Protein AF-A0A133V9H3-F1 (afdb_monomer_lite)

Foldseek 3Di:
DDDDDDQDDPRLVVVVVVQVVVLVVQLVVVVVVCCVPPNDDDDPDRFDQFADPDSPDTGHQKTAQPPDDPQSWAWAAADQQFWIWIWRFDQFCDPVLCVVVVNVVVCVVVVNPVVSSRSRIAGNYQDKDFDDQFDDWDWDQDPVAIKIWGDDGDPDPDPVVVPPPPPPPPDDTDIDRDPVPGDIDGNPCVSVVVCVVSVSTHTDDIGGDPDDDDD

pLDDT: mean 87.24, std 13.38, range [37.81, 97.94]

Secondary structure (DSSP, 8-state):
--------HHHHHHHHHHHHHHHHHHHHHHHHHHHHHH-S---S-----EEEEETTEEEESEEETT--STT-EEEEE--TTSPEEEEEE-----HHHHHHTT-HHHHHHHT-HHHHHH--EEESB--EEE--SEEEEEEEEETTEEEEEEEEEPPP-SHHHHHS-----S---EEES-GGGS-EEE-TTHHHHHHHHTT-EEEEEEEPPS-----

Sequence (215 aa):
LGYITILKNSAAREYYKDWEKLKEFSKRRRELLAREVVGEHEVVSNFIHQGLFAPNEARLGCYNTTEQEEDGLFPVALRWDFPVHVLRGKPNLSDEVIHRLEFQERAERLGLEEELRNVNTLPHGGGYKIQLPYQKIDITTTSFGNVFTLSGLKPASTMSEISEGKAISEFGGMAITDPHSLPYTYRGEAVIGKTIDLGLGDPVAKLRPVLTVKI

Organism: NCBI:txid1698276

Structure (mmCIF, N/CA/C/O backbone):
data_AF-A0A133V9H3-F1
#
_entry.id   AF-A0A133V9H3-F1
#
loop_
_atom_site.group_PDB
_atom_site.id
_atom_site.type_symbol
_atom_site.label_atom_id
_atom_site.label_alt_id
_atom_site.label_comp_id
_atom_site.label_asym_id
_atom_site.label_entity_id
_atom_site.label_seq_id
_atom_site.pdbx_PDB_ins_code
_atom_site.Cartn_x
_atom_site.Cartn_y
_atom_site.Cartn_z
_atom_site.occupancy
_atom_site.B_iso_or_equiv
_atom_site.auth_seq_id
_atom_site.auth_comp_id
_atom_site.auth_asym_id
_atom_site.auth_atom_id
_atom_site.pdbx_PDB_model_num
ATOM 1 N N . LEU A 1 1 ? -13.080 4.178 22.918 1.00 51.28 1 LEU A N 1
ATOM 2 C CA . LEU A 1 1 ? -12.180 4.945 22.024 1.00 51.28 1 LEU A CA 1
ATOM 3 C C . LEU A 1 1 ? -11.433 5.956 22.886 1.00 51.28 1 LEU A C 1
ATOM 5 O O . LEU A 1 1 ? -12.069 6.545 23.749 1.00 51.28 1 LEU A O 1
ATOM 9 N N . GLY A 1 2 ? -10.110 6.066 22.738 1.00 72.31 2 GLY A N 1
ATOM 10 C CA . GLY A 1 2 ? -9.290 7.025 23.495 1.00 72.31 2 GLY A CA 1
ATOM 11 C C . GLY A 1 2 ? -9.401 8.455 22.955 1.00 72.31 2 GLY A C 1
ATOM 12 O O . GLY A 1 2 ? -10.129 8.700 21.993 1.00 72.31 2 GLY A O 1
ATOM 13 N N . TYR A 1 3 ? -8.668 9.393 23.560 1.00 83.12 3 TYR A N 1
ATOM 14 C CA . TYR A 1 3 ? -8.574 10.767 23.061 1.00 83.12 3 TYR A CA 1
ATOM 15 C C . TYR A 1 3 ? -7.910 10.795 21.679 1.00 83.12 3 TYR A C 1
ATOM 17 O O . TYR A 1 3 ? -6.843 10.214 21.488 1.00 83.12 3 TYR A O 1
ATOM 25 N N . ILE A 1 4 ? -8.542 11.480 20.725 1.00 84.06 4 ILE A N 1
ATOM 26 C CA . ILE A 1 4 ? -7.998 11.699 19.383 1.00 84.06 4 ILE A CA 1
ATOM 27 C C . ILE A 1 4 ? -7.539 13.150 19.295 1.00 84.06 4 ILE A C 1
ATOM 29 O O . ILE A 1 4 ? -8.336 14.075 19.457 1.00 84.06 4 ILE A O 1
ATOM 33 N N . THR A 1 5 ? -6.256 13.347 19.012 1.00 85.38 5 THR A N 1
ATOM 34 C CA . THR A 1 5 ? -5.697 14.669 18.721 1.00 85.38 5 THR A CA 1
ATOM 35 C C . THR A 1 5 ? -5.869 14.967 17.238 1.00 85.38 5 THR A C 1
ATOM 37 O O . THR A 1 5 ? -5.504 14.152 16.394 1.00 85.38 5 THR A O 1
ATOM 40 N N . ILE A 1 6 ? -6.414 16.139 16.912 1.00 89.12 6 ILE A N 1
ATOM 41 C CA . ILE A 1 6 ? -6.668 16.563 15.530 1.00 89.12 6 ILE A CA 1
ATOM 42 C C . ILE A 1 6 ? -5.803 17.784 15.221 1.00 89.12 6 ILE A C 1
ATOM 44 O O . ILE A 1 6 ? -5.893 18.798 15.914 1.00 89.12 6 ILE A O 1
ATOM 48 N N . LEU A 1 7 ? -5.008 17.710 14.153 1.00 91.56 7 LEU A N 1
ATOM 49 C CA . LEU A 1 7 ? -4.309 18.867 13.595 1.00 91.56 7 LEU A CA 1
ATOM 50 C C . LEU A 1 7 ? -5.283 19.703 12.757 1.00 91.56 7 LEU A C 1
ATOM 52 O O . LEU A 1 7 ? -6.026 19.166 11.939 1.00 91.56 7 LEU A O 1
ATOM 56 N N . LYS A 1 8 ? -5.286 21.025 12.950 1.00 94.19 8 LYS A N 1
ATOM 57 C CA . LYS A 1 8 ? -6.183 21.954 12.241 1.00 94.19 8 LYS A CA 1
ATOM 58 C C . LYS A 1 8 ? -5.423 23.169 11.712 1.00 94.19 8 LYS A C 1
ATOM 60 O O . LYS A 1 8 ? -4.358 23.516 12.219 1.00 94.19 8 LYS A O 1
ATOM 65 N N . ASN A 1 9 ? -6.017 23.854 10.735 1.00 94.81 9 ASN A N 1
ATOM 66 C CA . ASN A 1 9 ? -5.591 25.169 10.244 1.00 94.81 9 ASN A CA 1
ATOM 67 C C . ASN A 1 9 ? -4.096 25.230 9.870 1.00 94.81 9 ASN A C 1
ATOM 69 O O . ASN A 1 9 ? -3.625 24.434 9.060 1.00 94.81 9 ASN A O 1
ATOM 73 N N . SER A 1 10 ? -3.355 26.195 10.425 1.00 96.25 10 SER A N 1
ATOM 74 C CA . SER A 1 10 ? -1.929 26.400 10.156 1.00 96.25 10 SER A CA 1
ATOM 75 C C . SER A 1 10 ? -1.088 25.172 10.487 1.00 96.25 10 SER A C 1
ATOM 77 O O . SER A 1 10 ? -0.269 24.797 9.659 1.00 96.25 10 SER A O 1
ATOM 79 N N . ALA A 1 11 ? -1.342 24.507 11.617 1.00 95.31 11 ALA A N 1
ATOM 80 C CA . ALA A 1 11 ? -0.587 23.323 12.025 1.00 95.31 11 ALA A CA 1
ATOM 81 C C . ALA A 1 11 ? -0.767 22.155 11.041 1.00 95.31 11 ALA A C 1
ATOM 83 O O . ALA A 1 11 ? 0.198 21.481 10.697 1.00 95.31 11 ALA A O 1
ATOM 84 N N . ALA A 1 12 ? -1.987 21.945 10.532 1.00 95.25 12 ALA A N 1
ATOM 85 C CA . ALA A 1 12 ? -2.237 20.930 9.504 1.00 95.25 12 ALA A CA 1
ATOM 86 C C . ALA A 1 12 ? -1.521 21.263 8.182 1.00 95.25 12 ALA A C 1
ATOM 88 O O . ALA A 1 12 ? -0.921 20.387 7.563 1.00 95.25 12 ALA A O 1
ATOM 89 N N . ARG A 1 13 ? -1.541 22.538 7.765 1.00 95.50 13 ARG A N 1
ATOM 90 C CA . ARG A 1 13 ? -0.839 22.993 6.552 1.00 95.50 13 ARG A CA 1
ATOM 91 C C . ARG A 1 13 ? 0.678 22.862 6.672 1.00 95.50 13 ARG A C 1
ATOM 93 O O . ARG A 1 13 ? 1.328 22.470 5.710 1.00 95.50 13 ARG A O 1
ATOM 100 N N . GLU A 1 14 ? 1.231 23.196 7.832 1.00 96.44 14 GLU A N 1
ATOM 101 C CA . GLU A 1 14 ? 2.660 23.067 8.116 1.00 96.44 14 GLU A CA 1
ATOM 102 C C . GLU A 1 14 ? 3.090 21.599 8.113 1.00 96.44 14 GLU A C 1
ATOM 104 O O . GLU A 1 14 ? 4.022 21.245 7.394 1.00 96.44 14 GLU A O 1
ATOM 109 N N . TYR A 1 15 ? 2.331 20.730 8.787 1.00 95.62 15 TYR A N 1
ATOM 110 C CA . TYR A 1 15 ? 2.567 19.288 8.766 1.00 95.62 15 TYR A CA 1
ATOM 111 C C . TYR A 1 15 ? 2.558 18.724 7.340 1.00 95.62 15 TYR A C 1
ATOM 113 O O . TYR A 1 15 ? 3.466 17.989 6.961 1.00 95.62 15 TYR A O 1
ATOM 121 N N . TYR A 1 16 ? 1.567 19.098 6.523 1.00 96.06 16 TYR A N 1
ATOM 122 C CA . TYR A 1 16 ? 1.488 18.649 5.131 1.00 96.06 16 TYR A CA 1
ATOM 123 C C . TYR A 1 16 ? 2.673 19.153 4.290 1.00 96.06 16 TYR A C 1
ATOM 125 O O . TYR A 1 16 ? 3.246 18.398 3.506 1.00 96.06 16 TYR A O 1
ATOM 133 N N . LYS A 1 17 ? 3.104 20.405 4.488 1.00 96.69 17 LYS A N 1
ATOM 134 C CA . LYS A 1 17 ? 4.284 20.965 3.812 1.00 96.69 17 LYS A CA 1
ATOM 135 C C . LYS A 1 17 ? 5.564 20.210 4.172 1.00 96.69 17 LYS A C 1
ATOM 137 O O . LYS A 1 17 ? 6.413 20.001 3.306 1.00 96.69 17 LYS A O 1
ATOM 142 N N . ASP A 1 18 ? 5.731 19.832 5.433 1.00 97.25 18 ASP A N 1
ATOM 143 C CA . ASP A 1 18 ? 6.897 19.065 5.869 1.00 97.25 18 ASP A CA 1
ATOM 144 C C . ASP A 1 18 ? 6.834 17.611 5.401 1.00 97.25 18 ASP A C 1
ATOM 146 O O . ASP A 1 18 ? 7.852 17.065 4.972 1.00 97.25 18 ASP A O 1
ATOM 150 N N . TRP A 1 19 ? 5.640 17.016 5.379 1.00 96.62 19 TRP A N 1
ATOM 151 C CA . TRP A 1 19 ? 5.411 15.711 4.768 1.00 96.62 19 TRP A CA 1
ATOM 152 C C . TRP A 1 19 ? 5.857 15.675 3.301 1.00 96.62 19 TRP A C 1
ATOM 154 O O . TRP A 1 19 ? 6.590 14.767 2.917 1.00 96.62 19 TRP A O 1
ATOM 164 N N . GLU A 1 20 ? 5.498 16.676 2.494 1.00 96.00 20 GLU A N 1
ATOM 165 C CA . GLU A 1 20 ? 5.907 16.738 1.084 1.00 96.00 20 GLU A CA 1
ATOM 166 C C . GLU A 1 20 ? 7.437 16.757 0.925 1.00 96.00 20 GLU A C 1
ATOM 168 O O . GLU A 1 20 ? 7.986 16.043 0.085 1.00 96.00 20 GLU A O 1
ATOM 173 N N . LYS A 1 21 ? 8.163 17.478 1.791 1.00 97.50 21 LYS A N 1
ATOM 174 C CA . LYS A 1 21 ? 9.638 17.449 1.794 1.00 97.50 21 LYS A CA 1
ATOM 175 C C . LYS A 1 21 ? 10.182 16.063 2.150 1.00 97.50 21 LYS A C 1
ATOM 177 O O . LYS A 1 21 ? 11.155 15.612 1.547 1.00 97.50 21 LYS A O 1
ATOM 182 N N . LEU A 1 22 ? 9.579 15.391 3.133 1.00 96.75 22 LEU A N 1
ATOM 183 C CA . LEU A 1 22 ? 9.980 14.045 3.558 1.00 96.75 22 LEU A CA 1
ATOM 184 C C . LEU A 1 22 ? 9.694 12.996 2.479 1.00 96.75 22 LEU A C 1
ATOM 186 O O . LEU A 1 22 ? 10.507 12.089 2.287 1.00 96.75 22 LEU A O 1
ATOM 190 N N . LYS A 1 23 ? 8.581 13.135 1.752 1.00 95.62 23 LYS A N 1
ATOM 191 C CA . LYS A 1 23 ? 8.236 12.301 0.597 1.00 95.62 23 LYS A CA 1
ATOM 192 C C . LYS A 1 23 ? 9.331 12.375 -0.467 1.00 95.62 23 LYS A C 1
ATOM 194 O O . LYS A 1 23 ? 9.870 11.337 -0.852 1.00 95.62 23 LYS A O 1
ATOM 199 N N . GLU A 1 24 ? 9.723 13.587 -0.856 1.00 95.44 24 GLU A N 1
ATOM 200 C CA . GLU A 1 24 ? 10.785 13.815 -1.844 1.00 95.44 24 GLU A CA 1
ATOM 201 C C . GLU A 1 24 ? 12.148 13.309 -1.369 1.00 95.44 24 GLU A C 1
ATOM 203 O O . GLU A 1 24 ? 12.865 12.632 -2.106 1.00 95.44 24 GLU A O 1
ATOM 208 N N . PHE A 1 25 ? 12.496 13.570 -0.107 1.00 96.75 25 PHE A N 1
ATOM 209 C CA . PHE A 1 25 ? 13.708 13.020 0.496 1.00 96.75 25 PHE A CA 1
ATOM 210 C C . PHE A 1 25 ? 13.724 11.485 0.437 1.00 96.75 25 PHE A C 1
ATOM 212 O O . PHE A 1 25 ? 14.739 10.886 0.086 1.00 96.75 25 PHE A O 1
ATOM 219 N N . SER A 1 26 ? 12.595 10.841 0.742 1.00 95.44 26 SER A N 1
ATOM 220 C CA . SER A 1 26 ? 12.451 9.385 0.714 1.00 95.44 26 SER A CA 1
ATOM 221 C C . SER A 1 26 ? 12.617 8.813 -0.699 1.00 95.44 26 SER A C 1
ATOM 223 O O . SER A 1 26 ? 13.330 7.821 -0.861 1.00 95.44 26 SER A O 1
ATOM 225 N N . LYS A 1 27 ? 12.026 9.452 -1.724 1.00 94.50 27 LYS A N 1
ATOM 226 C CA . LYS A 1 27 ? 12.194 9.065 -3.140 1.00 94.50 27 LYS A CA 1
ATOM 227 C C . LYS A 1 27 ? 13.664 9.152 -3.572 1.00 94.50 27 LYS A C 1
ATOM 229 O O . LYS A 1 27 ? 14.225 8.142 -3.999 1.00 94.50 27 LYS A O 1
ATOM 234 N N . ARG A 1 28 ? 14.322 10.291 -3.325 1.00 95.56 28 ARG A N 1
ATOM 235 C CA . ARG A 1 28 ? 15.747 10.507 -3.655 1.00 95.56 28 ARG A CA 1
ATOM 236 C C . ARG A 1 28 ? 16.681 9.556 -2.916 1.00 95.56 28 ARG A C 1
ATOM 238 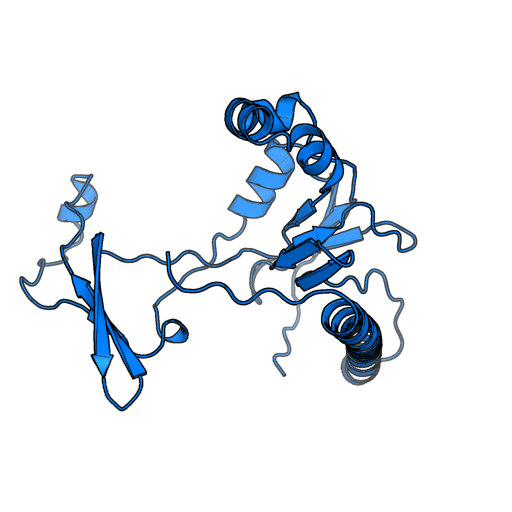O O . ARG A 1 28 ? 17.660 9.077 -3.478 1.00 95.56 28 ARG A O 1
ATOM 245 N N . ARG A 1 29 ? 16.386 9.261 -1.645 1.00 96.06 29 ARG A N 1
ATOM 246 C CA . ARG A 1 29 ? 17.164 8.296 -0.859 1.00 96.06 29 ARG A CA 1
ATOM 247 C C . ARG A 1 29 ? 17.106 6.897 -1.478 1.00 96.06 29 ARG A C 1
ATOM 249 O O . ARG A 1 29 ? 18.129 6.220 -1.487 1.00 96.06 29 ARG A O 1
ATOM 256 N N . ARG A 1 30 ? 15.941 6.461 -1.977 1.00 94.81 30 ARG A N 1
ATOM 257 C CA . ARG A 1 30 ? 15.798 5.159 -2.655 1.00 94.81 30 ARG A CA 1
ATOM 258 C C . ARG A 1 30 ? 16.546 5.118 -3.984 1.00 94.81 30 ARG A C 1
ATOM 260 O O . ARG A 1 30 ? 17.214 4.127 -4.240 1.00 94.81 30 ARG A O 1
ATOM 267 N N . GLU A 1 31 ? 16.493 6.189 -4.771 1.00 94.62 31 GLU A N 1
ATOM 268 C CA . GLU A 1 31 ? 17.248 6.305 -6.031 1.00 94.62 31 GLU A CA 1
ATOM 269 C C . GLU A 1 31 ? 18.759 6.248 -5.803 1.00 94.62 31 GLU A C 1
ATOM 271 O O . GLU A 1 31 ? 19.460 5.491 -6.472 1.00 94.62 31 GLU A O 1
ATOM 276 N N . LEU A 1 32 ? 19.260 7.003 -4.818 1.00 95.25 32 LEU A N 1
ATOM 277 C CA . LEU A 1 32 ? 20.670 6.961 -4.439 1.00 95.25 32 LEU A CA 1
ATOM 278 C C . LEU A 1 32 ? 21.066 5.552 -3.997 1.00 95.25 32 LEU A C 1
ATOM 280 O O . LEU A 1 32 ? 22.047 5.008 -4.487 1.00 95.25 32 LEU A O 1
ATOM 284 N N . LEU A 1 33 ? 20.280 4.937 -3.111 1.00 94.69 33 LEU A N 1
ATOM 285 C CA . LEU A 1 33 ? 20.556 3.584 -2.642 1.00 94.69 33 LEU A CA 1
ATOM 286 C C . LEU A 1 33 ? 20.574 2.569 -3.793 1.00 94.69 33 LEU A C 1
ATOM 288 O O . LEU A 1 33 ? 21.468 1.730 -3.847 1.00 94.69 33 LEU A O 1
ATOM 292 N N . ALA A 1 34 ? 19.609 2.646 -4.710 1.00 93.62 34 ALA A N 1
ATOM 293 C CA . ALA A 1 34 ? 19.555 1.775 -5.876 1.00 93.62 34 ALA A CA 1
ATOM 294 C C . ALA A 1 34 ? 20.799 1.950 -6.757 1.00 93.62 34 ALA A C 1
ATOM 296 O O . ALA A 1 34 ? 21.378 0.956 -7.183 1.00 93.62 34 ALA A O 1
ATOM 297 N N . ARG A 1 35 ? 21.265 3.189 -6.957 1.00 95.00 35 ARG A N 1
ATOM 298 C CA . ARG A 1 35 ? 22.489 3.471 -7.718 1.00 95.00 35 ARG A CA 1
ATOM 299 C C . ARG A 1 35 ? 23.733 2.888 -7.054 1.00 95.00 35 ARG A C 1
ATOM 301 O O . ARG A 1 35 ? 24.536 2.265 -7.735 1.00 95.00 35 ARG A O 1
ATOM 308 N N . GLU A 1 36 ? 23.874 3.044 -5.742 1.00 94.75 36 GLU A N 1
ATOM 309 C CA . GLU A 1 36 ? 25.033 2.523 -5.004 1.00 94.75 36 GLU A CA 1
ATOM 310 C C . GLU A 1 36 ? 25.050 0.985 -4.937 1.00 94.75 36 GLU A C 1
ATOM 312 O O . GLU A 1 36 ? 26.116 0.375 -4.926 1.00 94.75 36 GLU A O 1
ATOM 317 N N . VAL A 1 37 ? 23.878 0.342 -4.885 1.00 92.69 37 VAL A N 1
ATOM 318 C CA . VAL A 1 37 ? 23.767 -1.123 -4.753 1.00 92.69 37 VAL A CA 1
ATOM 319 C C . VAL A 1 37 ? 23.777 -1.836 -6.106 1.00 92.69 37 VAL A C 1
ATOM 321 O O . VAL A 1 37 ? 24.370 -2.906 -6.225 1.00 92.69 37 VAL A O 1
ATOM 324 N N . VAL A 1 38 ? 23.089 -1.285 -7.108 1.00 91.75 38 VAL A N 1
ATOM 325 C CA . VAL A 1 38 ? 22.840 -1.937 -8.407 1.00 91.75 38 VAL A CA 1
ATOM 326 C C . VAL A 1 38 ? 23.690 -1.332 -9.532 1.00 91.75 38 VAL A C 1
ATOM 328 O O . VAL A 1 38 ? 23.983 -2.026 -10.503 1.00 91.75 38 VAL A O 1
ATOM 331 N N . GLY A 1 39 ? 24.135 -0.080 -9.402 1.00 93.38 39 GLY A N 1
ATOM 332 C CA . GLY A 1 39 ? 24.819 0.674 -10.457 1.00 93.38 39 GLY A CA 1
ATOM 333 C C . GLY A 1 39 ? 23.856 1.498 -11.316 1.00 93.38 39 GLY A C 1
ATOM 334 O O . GLY A 1 39 ? 22.761 1.854 -10.877 1.00 93.38 39 GLY A O 1
ATOM 335 N N . GLU A 1 40 ? 24.265 1.824 -12.544 1.00 94.50 40 GLU A N 1
ATOM 336 C CA . GLU A 1 40 ? 23.396 2.486 -13.527 1.00 94.50 40 GLU A CA 1
ATOM 337 C C . GLU A 1 40 ? 22.198 1.593 -13.875 1.00 94.50 40 GLU A C 1
ATOM 339 O O . GLU A 1 40 ? 22.356 0.410 -14.180 1.00 94.50 40 GLU A O 1
ATOM 344 N N . HIS A 1 41 ? 20.992 2.155 -13.806 1.00 93.12 41 HIS A N 1
ATOM 345 C CA . HIS A 1 41 ? 19.742 1.429 -14.006 1.00 93.12 41 HIS A CA 1
ATOM 346 C C . HIS A 1 41 ? 18.626 2.363 -14.478 1.00 93.12 41 HIS A C 1
ATOM 348 O O . HIS A 1 41 ? 18.683 3.579 -14.294 1.00 93.12 41 HIS A O 1
ATOM 354 N N . GLU A 1 42 ? 17.582 1.767 -15.045 1.00 91.62 42 GLU A N 1
ATOM 355 C CA . GLU A 1 42 ? 16.329 2.440 -15.367 1.00 91.62 42 GLU A CA 1
ATOM 356 C C . GLU A 1 42 ? 15.341 2.285 -14.205 1.00 91.62 42 GLU A C 1
ATOM 358 O O . GLU A 1 42 ? 15.172 1.193 -13.649 1.00 91.62 42 GLU A O 1
ATOM 363 N N . VAL A 1 43 ? 14.698 3.383 -13.809 1.00 90.62 43 VAL A N 1
ATOM 364 C CA . VAL A 1 43 ? 13.702 3.372 -12.735 1.00 90.62 43 VAL A CA 1
ATOM 365 C C . VAL A 1 43 ? 12.340 3.038 -13.328 1.00 90.62 43 VAL A C 1
ATOM 367 O O . VAL A 1 43 ? 11.717 3.874 -13.965 1.00 90.62 43 VAL A O 1
ATOM 370 N N . VAL A 1 44 ? 11.861 1.823 -13.061 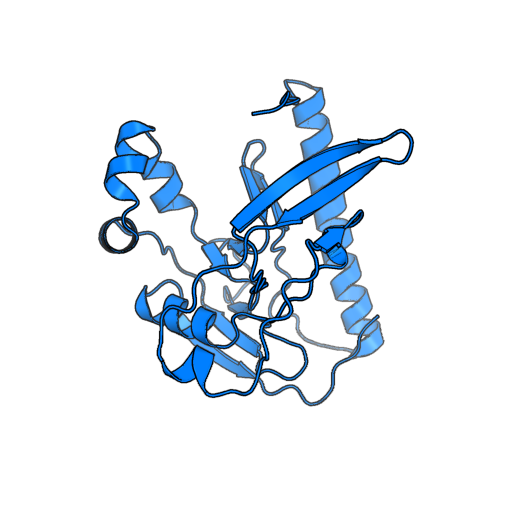1.00 89.25 44 VAL A N 1
ATOM 371 C CA . VAL A 1 44 ? 10.521 1.377 -13.485 1.00 89.25 44 VAL A CA 1
ATOM 372 C C . VAL A 1 44 ? 9.416 1.895 -12.552 1.00 89.25 44 VAL A C 1
ATOM 374 O O . VAL A 1 44 ? 8.290 2.117 -12.982 1.00 89.25 44 VAL A O 1
ATOM 377 N N . SER A 1 45 ? 9.707 2.038 -11.252 1.00 91.00 45 SER A N 1
ATOM 378 C CA . SER A 1 45 ? 8.743 2.532 -10.257 1.00 91.00 45 SER A CA 1
ATOM 379 C C . SER A 1 45 ? 9.437 3.023 -8.984 1.00 91.00 45 SER A C 1
ATOM 381 O O . SER A 1 45 ? 10.271 2.304 -8.424 1.00 91.00 45 SER A O 1
ATOM 383 N N . ASN A 1 46 ? 9.009 4.170 -8.446 1.00 93.12 46 ASN A N 1
ATOM 384 C CA . ASN A 1 46 ? 9.464 4.725 -7.164 1.00 93.12 46 ASN A CA 1
ATOM 385 C C . ASN A 1 46 ? 8.319 5.290 -6.286 1.00 93.12 46 ASN A C 1
ATOM 387 O O . ASN A 1 46 ? 8.473 6.279 -5.553 1.00 93.12 46 ASN A O 1
ATOM 391 N N . PHE A 1 47 ? 7.165 4.623 -6.299 1.00 92.62 47 PHE A N 1
ATOM 392 C CA . PHE A 1 47 ? 5.991 5.029 -5.524 1.00 92.62 47 PHE A CA 1
ATOM 393 C C . PHE A 1 47 ? 6.169 4.912 -4.004 1.00 92.62 47 PHE A C 1
ATOM 395 O O . PHE A 1 47 ? 6.826 4.005 -3.479 1.00 92.62 47 PHE A O 1
ATOM 402 N N . ILE A 1 48 ? 5.501 5.804 -3.269 1.00 93.06 48 ILE A N 1
ATOM 403 C CA . ILE A 1 48 ? 5.271 5.622 -1.832 1.00 93.06 48 ILE A CA 1
ATOM 404 C C . ILE A 1 48 ? 4.057 4.714 -1.605 1.00 93.06 48 ILE A C 1
ATOM 406 O O . ILE A 1 48 ? 3.117 4.696 -2.391 1.00 93.06 48 ILE A O 1
ATOM 410 N N . HIS A 1 49 ? 4.058 3.976 -0.500 1.00 93.75 49 HIS A N 1
ATOM 411 C CA . HIS A 1 49 ? 2.922 3.140 -0.087 1.00 93.75 49 HIS A CA 1
ATOM 412 C C . HIS A 1 49 ? 2.429 3.462 1.331 1.00 93.75 49 HIS A C 1
ATOM 414 O O . HIS A 1 49 ? 1.635 2.727 1.920 1.00 93.75 49 HIS A O 1
ATOM 420 N N . GLN A 1 50 ? 2.962 4.528 1.927 1.00 94.38 50 GLN A N 1
ATOM 421 C CA . GLN A 1 50 ? 2.642 4.942 3.282 1.00 94.38 50 GLN A CA 1
ATOM 422 C C . GLN A 1 50 ? 2.836 6.447 3.432 1.00 94.38 50 GLN A C 1
ATOM 424 O O . GLN A 1 50 ? 3.885 6.973 3.060 1.00 94.38 50 GLN A O 1
ATOM 429 N N . GLY A 1 51 ? 1.846 7.109 4.027 1.00 94.38 51 GLY A N 1
ATOM 430 C CA . GLY A 1 51 ? 1.893 8.530 4.353 1.00 94.38 51 GLY A CA 1
ATOM 431 C C . GLY A 1 51 ? 0.637 9.277 3.930 1.00 94.38 51 GLY A C 1
ATOM 432 O O . GLY A 1 51 ? -0.436 8.678 3.848 1.00 94.38 51 GLY A O 1
ATOM 433 N N . LEU A 1 52 ? 0.769 10.584 3.687 1.00 94.25 52 LEU A N 1
ATOM 434 C CA . LEU A 1 52 ? -0.343 11.407 3.215 1.00 94.25 52 LEU A CA 1
ATOM 435 C C . LEU A 1 52 ? -0.396 11.449 1.686 1.00 94.25 52 LEU A C 1
ATOM 437 O O . LEU A 1 52 ? 0.615 11.707 1.031 1.00 94.25 52 LEU A O 1
ATOM 441 N N . PHE A 1 53 ? -1.594 11.240 1.147 1.00 91.12 53 PHE A N 1
ATOM 442 C CA . PHE A 1 53 ? -1.901 11.322 -0.286 1.00 91.12 53 PHE A CA 1
ATOM 443 C C . PHE A 1 53 ? -2.702 12.591 -0.617 1.00 91.12 53 PHE A C 1
ATOM 445 O O . PHE A 1 53 ? -2.604 13.118 -1.721 1.00 91.12 53 PHE A O 1
ATOM 452 N N . ALA A 1 54 ? -3.383 13.151 0.384 1.00 90.19 54 ALA A N 1
ATOM 453 C CA . ALA A 1 54 ? -3.998 14.473 0.378 1.00 90.19 54 ALA A CA 1
ATOM 454 C C . ALA A 1 54 ? -3.910 15.081 1.796 1.00 90.19 54 ALA A C 1
ATOM 456 O O . ALA A 1 54 ? -3.625 14.352 2.752 1.00 90.19 54 ALA A O 1
ATOM 457 N N . PRO A 1 55 ? -4.175 16.388 1.991 1.00 90.44 55 PRO A N 1
ATOM 458 C CA . PRO A 1 55 ? -4.120 17.022 3.316 1.00 90.44 55 PRO A CA 1
ATOM 459 C C . PRO A 1 55 ? -4.985 16.350 4.396 1.00 90.44 55 PRO A C 1
ATOM 461 O O . PRO A 1 55 ? -4.704 16.479 5.585 1.00 90.44 55 PRO A O 1
ATOM 464 N N . ASN A 1 56 ? -6.035 15.643 3.986 1.00 89.75 56 ASN A N 1
ATOM 465 C CA . ASN A 1 56 ? -6.991 14.933 4.832 1.00 89.75 56 ASN A CA 1
ATOM 466 C C . ASN A 1 56 ? -7.006 13.415 4.581 1.00 89.75 56 ASN A C 1
ATOM 468 O O . ASN A 1 56 ? -7.918 12.737 5.048 1.00 89.75 56 ASN A O 1
ATOM 472 N N . GLU A 1 57 ? -6.018 12.875 3.864 1.00 90.88 57 GLU A N 1
ATOM 473 C CA . GLU A 1 57 ? -5.981 11.465 3.488 1.00 90.88 57 GLU A CA 1
ATOM 474 C C . GLU A 1 57 ? -4.635 10.838 3.844 1.00 90.88 57 GLU A C 1
ATOM 476 O O . GLU A 1 57 ? -3.598 11.179 3.272 1.00 90.88 57 GLU A O 1
ATOM 481 N N . ALA A 1 58 ? -4.674 9.872 4.759 1.00 92.56 58 ALA A N 1
ATOM 482 C CA . ALA A 1 58 ? -3.540 9.031 5.099 1.00 92.56 58 ALA A CA 1
ATOM 483 C C . ALA A 1 58 ? -3.793 7.602 4.617 1.00 92.56 58 ALA A C 1
ATOM 485 O O . ALA A 1 58 ? -4.851 7.030 4.884 1.00 92.56 58 ALA A O 1
ATOM 486 N N . ARG A 1 59 ? -2.798 7.003 3.964 1.00 92.94 59 ARG A N 1
ATOM 487 C CA . ARG A 1 59 ? -2.830 5.595 3.560 1.00 92.94 59 ARG A CA 1
ATOM 488 C C . ARG A 1 59 ? -1.643 4.857 4.155 1.00 92.94 59 ARG A C 1
ATOM 490 O O . ARG A 1 59 ? -0.547 5.410 4.271 1.00 92.94 59 ARG A O 1
ATOM 497 N N . LEU A 1 60 ? -1.867 3.607 4.546 1.00 92.81 60 LEU A N 1
ATOM 498 C CA . LEU A 1 60 ? -0.867 2.760 5.188 1.00 92.81 60 LEU A CA 1
ATOM 499 C C . LEU A 1 60 ? -0.797 1.415 4.471 1.00 92.81 60 LEU A C 1
ATOM 501 O O . LEU A 1 60 ? -1.763 0.654 4.462 1.00 92.81 60 LEU A O 1
ATOM 505 N N . GLY A 1 61 ? 0.370 1.105 3.916 1.00 92.56 61 GLY A N 1
ATOM 506 C CA . GLY A 1 61 ? 0.643 -0.191 3.309 1.00 92.56 61 GLY A CA 1
ATOM 507 C C . GLY A 1 61 ? -0.079 -0.429 1.981 1.00 92.56 61 GLY A C 1
ATOM 508 O O . GLY A 1 61 ? -0.359 -1.584 1.645 1.00 92.56 61 GLY A O 1
ATOM 509 N N . CYS A 1 62 ? -0.357 0.620 1.213 1.00 94.56 62 CYS A N 1
ATOM 510 C CA . CYS A 1 62 ? -0.965 0.490 -0.102 1.00 94.56 62 CYS A CA 1
ATOM 511 C C . CYS A 1 62 ? -0.516 1.591 -1.065 1.00 94.56 62 CYS A C 1
ATOM 513 O O . CYS A 1 62 ? -0.189 2.705 -0.660 1.00 94.56 62 CYS A O 1
ATOM 515 N N . TYR A 1 63 ? -0.499 1.255 -2.349 1.00 95.19 63 TYR A N 1
ATOM 516 C CA . TYR A 1 63 ? -0.248 2.183 -3.440 1.00 95.19 63 TYR A CA 1
ATOM 517 C C . TYR A 1 63 ? -1.510 2.960 -3.811 1.00 95.19 63 TYR A C 1
ATOM 519 O O . TYR A 1 63 ? -2.631 2.498 -3.568 1.00 95.19 63 TYR A O 1
ATOM 527 N N . ASN A 1 64 ? -1.310 4.115 -4.444 1.00 94.00 64 ASN A N 1
ATOM 528 C CA . ASN A 1 64 ? -2.334 4.824 -5.199 1.00 94.00 64 ASN A CA 1
ATOM 529 C C . ASN A 1 64 ? -2.236 4.419 -6.674 1.00 94.00 64 ASN A C 1
ATOM 531 O O . ASN A 1 64 ? -1.263 4.761 -7.338 1.00 94.00 64 ASN A O 1
ATOM 535 N N . THR A 1 65 ? -3.223 3.687 -7.190 1.00 92.62 65 THR A N 1
ATOM 536 C CA . THR A 1 65 ? -3.151 3.116 -8.547 1.00 92.62 65 THR A CA 1
ATOM 537 C C . THR A 1 65 ? -3.285 4.143 -9.656 1.00 92.62 65 THR A C 1
ATOM 539 O O . THR A 1 65 ? -2.986 3.830 -10.805 1.00 92.62 65 THR A O 1
ATOM 542 N N . THR A 1 66 ? -3.745 5.349 -9.322 1.00 86.62 66 THR A N 1
ATOM 543 C CA . THR A 1 66 ? -3.838 6.475 -10.251 1.00 86.62 66 THR A CA 1
ATOM 544 C C . THR A 1 66 ? -2.651 7.432 -10.137 1.00 86.62 66 THR A C 1
ATOM 546 O O . THR A 1 66 ? -2.635 8.439 -10.840 1.00 86.62 66 THR A O 1
ATOM 549 N N . GLU A 1 67 ? -1.667 7.166 -9.264 1.00 84.25 67 GLU A N 1
ATOM 550 C CA . GLU A 1 67 ? -0.395 7.902 -9.283 1.00 84.25 67 GLU A CA 1
ATOM 551 C C . GLU A 1 67 ? 0.346 7.542 -10.580 1.00 84.25 67 GLU A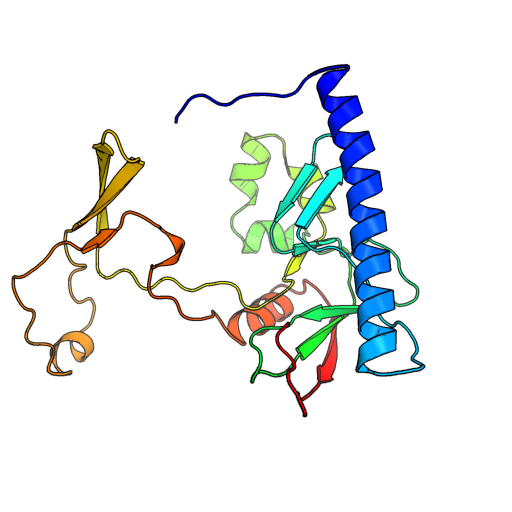 C 1
ATOM 553 O O . GLU A 1 67 ? 0.636 6.374 -10.835 1.00 84.25 67 GLU A O 1
ATOM 558 N N . GLN A 1 68 ? 0.589 8.540 -11.434 1.00 67.25 68 GLN A N 1
ATOM 559 C CA . GLN A 1 68 ? 1.213 8.337 -12.741 1.00 67.25 68 GLN A CA 1
ATOM 560 C C . GLN A 1 68 ? 2.735 8.508 -12.644 1.00 67.25 68 GLN A C 1
ATOM 562 O O . GLN A 1 68 ? 3.238 9.624 -12.536 1.00 67.25 68 GLN A O 1
ATOM 567 N N . GLU A 1 69 ? 3.454 7.390 -12.717 1.00 68.50 69 GLU A N 1
ATOM 568 C CA . GLU A 1 69 ? 4.786 7.295 -13.340 1.00 68.50 69 GLU A CA 1
ATOM 569 C C . GLU A 1 69 ? 4.593 6.554 -14.685 1.00 68.50 69 GLU A C 1
ATOM 571 O O . GLU A 1 69 ? 3.553 5.912 -14.845 1.00 68.50 69 GLU A O 1
ATOM 576 N N . GLU A 1 70 ? 5.519 6.674 -15.649 1.00 67.38 70 GLU A N 1
ATOM 577 C CA . GLU A 1 70 ? 5.311 6.389 -17.094 1.00 67.38 70 GLU A CA 1
ATOM 578 C C . GLU A 1 70 ? 4.353 5.222 -17.415 1.00 67.38 70 GLU A C 1
ATOM 580 O O . GLU A 1 70 ? 3.382 5.420 -18.146 1.00 67.38 70 GLU A O 1
ATOM 585 N N . ASP A 1 71 ? 4.565 4.045 -16.812 1.00 78.50 71 ASP A N 1
ATOM 586 C CA . ASP A 1 71 ? 3.793 2.826 -17.102 1.00 78.50 71 ASP A CA 1
ATOM 587 C C . ASP A 1 71 ? 2.778 2.404 -16.017 1.00 78.50 71 ASP A C 1
ATOM 589 O O . ASP A 1 71 ? 2.073 1.397 -16.180 1.00 78.50 71 ASP A O 1
ATOM 593 N N . GLY A 1 72 ? 2.702 3.126 -14.892 1.00 90.44 72 GLY A N 1
ATOM 594 C CA . GLY A 1 72 ? 1.805 2.799 -13.774 1.00 90.44 72 GLY A CA 1
ATOM 595 C C . GLY A 1 72 ? 2.008 1.380 -13.218 1.00 90.44 72 GLY A C 1
ATOM 596 O O . GLY A 1 72 ? 1.032 0.664 -12.963 1.00 90.44 72 GLY A O 1
ATOM 597 N N . LEU A 1 73 ? 3.267 0.945 -13.094 1.00 94.56 73 LEU A N 1
ATOM 598 C CA . LEU A 1 73 ? 3.649 -0.401 -12.659 1.00 94.56 73 LEU A CA 1
ATOM 599 C C . LEU A 1 73 ? 3.969 -0.439 -11.165 1.00 94.56 73 LEU A C 1
ATOM 601 O O . LEU A 1 73 ? 4.893 0.209 -10.693 1.00 94.56 73 LEU A O 1
ATOM 605 N N . PHE A 1 74 ? 3.248 -1.268 -10.419 1.00 95.25 74 PHE A N 1
ATOM 606 C CA . PHE A 1 74 ? 3.343 -1.359 -8.968 1.00 95.25 74 PHE A CA 1
ATOM 607 C C . PHE A 1 74 ? 3.961 -2.701 -8.551 1.00 95.25 74 PHE A C 1
ATOM 609 O O . PHE A 1 74 ? 3.349 -3.753 -8.782 1.00 95.25 74 PHE A O 1
ATOM 616 N N . PRO A 1 75 ? 5.157 -2.703 -7.933 1.00 94.88 75 PRO A N 1
ATOM 617 C CA . PRO A 1 75 ? 5.775 -3.919 -7.423 1.00 94.88 75 PRO A CA 1
ATOM 618 C C . PRO A 1 75 ? 5.162 -4.318 -6.074 1.00 94.88 75 PRO A C 1
ATOM 620 O O . PRO A 1 75 ? 5.220 -3.577 -5.102 1.00 94.88 75 PRO A O 1
ATOM 623 N N . VAL A 1 76 ? 4.624 -5.528 -5.982 1.00 95.56 76 VAL A N 1
ATOM 624 C CA . VAL A 1 76 ? 4.071 -6.113 -4.757 1.00 95.56 76 VAL A CA 1
ATOM 625 C C . VAL A 1 76 ? 5.052 -7.148 -4.217 1.00 95.56 76 VAL A C 1
ATOM 627 O O . VAL A 1 76 ? 5.129 -8.281 -4.704 1.00 95.56 76 VAL A O 1
ATOM 630 N N . ALA A 1 77 ? 5.820 -6.753 -3.201 1.00 93.19 77 ALA A N 1
ATOM 631 C CA . ALA A 1 77 ? 6.818 -7.605 -2.560 1.00 93.19 77 ALA A CA 1
ATOM 632 C C . ALA A 1 77 ? 6.211 -8.323 -1.343 1.00 93.19 77 ALA A C 1
ATOM 634 O O . ALA A 1 77 ? 5.900 -7.714 -0.319 1.00 93.19 77 ALA A O 1
ATOM 635 N N . LEU A 1 78 ? 6.010 -9.640 -1.446 1.00 92.38 78 LEU A N 1
ATOM 636 C CA . LEU A 1 78 ? 5.314 -10.415 -0.409 1.00 92.38 78 LEU A CA 1
ATOM 637 C C . LEU A 1 78 ? 6.213 -10.756 0.785 1.00 92.38 78 LEU A C 1
ATOM 639 O O . LEU A 1 78 ? 5.801 -10.605 1.936 1.00 92.38 78 LEU A O 1
ATOM 643 N N . ARG A 1 79 ? 7.420 -11.244 0.485 1.00 90.31 79 ARG A N 1
ATOM 644 C CA . ARG A 1 79 ? 8.489 -11.632 1.412 1.00 90.31 79 ARG A CA 1
ATOM 645 C C . ARG A 1 79 ? 9.799 -11.694 0.621 1.00 90.31 79 ARG A C 1
ATOM 647 O O . ARG A 1 79 ? 9.765 -11.811 -0.598 1.00 90.31 79 ARG A O 1
ATOM 654 N N . TRP A 1 80 ? 10.937 -11.630 1.303 1.00 88.31 80 TRP A N 1
ATOM 655 C CA . TRP A 1 80 ? 12.264 -11.596 0.677 1.00 88.31 80 TRP A CA 1
ATOM 656 C C . TRP A 1 80 ? 12.610 -12.834 -0.179 1.00 88.31 80 TRP A C 1
ATOM 658 O O . TRP A 1 80 ? 13.340 -12.723 -1.155 1.00 88.31 80 TRP A O 1
ATOM 668 N N . ASP A 1 81 ? 12.071 -14.007 0.145 1.00 88.38 81 ASP A N 1
ATOM 669 C CA . ASP A 1 81 ? 12.228 -15.263 -0.607 1.00 88.38 81 ASP A CA 1
ATOM 670 C C . ASP A 1 81 ? 11.033 -15.585 -1.519 1.00 88.38 81 ASP A C 1
ATOM 672 O O . ASP A 1 81 ? 11.009 -16.637 -2.159 1.00 88.38 81 ASP A O 1
ATOM 676 N N . PHE A 1 82 ? 10.031 -14.704 -1.585 1.00 92.06 82 PHE A N 1
ATOM 677 C CA . PHE A 1 82 ? 8.880 -14.861 -2.469 1.00 92.06 82 PHE A CA 1
ATOM 678 C C . PHE A 1 82 ? 9.065 -14.060 -3.762 1.00 92.06 82 PHE A C 1
ATOM 680 O O . PHE A 1 82 ? 9.755 -13.040 -3.772 1.00 92.06 82 PHE A O 1
ATOM 687 N N . PRO A 1 83 ? 8.414 -14.480 -4.859 1.00 94.06 83 PRO A N 1
ATOM 688 C CA . PRO A 1 83 ? 8.358 -13.683 -6.073 1.00 94.06 83 PRO A CA 1
ATOM 689 C C . PRO A 1 83 ? 7.784 -12.282 -5.824 1.00 94.06 83 PRO A C 1
ATOM 691 O O . PRO A 1 83 ? 6.834 -12.112 -5.055 1.00 94.06 83 PRO A O 1
ATOM 694 N N . VAL A 1 84 ? 8.332 -11.290 -6.525 1.00 95.44 84 VAL A N 1
ATOM 695 C CA . VAL A 1 84 ? 7.750 -9.947 -6.611 1.00 95.44 84 VAL A CA 1
ATOM 696 C C . VAL A 1 84 ? 6.768 -9.940 -7.774 1.00 95.44 84 VAL A C 1
ATOM 698 O O . VAL A 1 84 ? 7.121 -10.295 -8.898 1.00 95.44 84 VAL A O 1
ATOM 701 N N . HIS A 1 85 ? 5.527 -9.552 -7.511 1.00 97.00 85 HIS A N 1
ATOM 702 C CA . HIS A 1 85 ? 4.508 -9.420 -8.548 1.00 97.00 85 HIS A CA 1
ATOM 703 C C . HIS A 1 85 ? 4.461 -7.979 -9.038 1.00 97.00 85 HIS A C 1
ATOM 705 O O . HIS A 1 85 ? 4.434 -7.068 -8.224 1.00 97.00 85 HIS A O 1
ATOM 711 N N . VAL A 1 86 ? 4.429 -7.761 -10.347 1.00 96.50 86 VAL A N 1
ATOM 712 C CA . VAL A 1 86 ? 4.252 -6.430 -10.933 1.00 96.50 86 VAL A CA 1
ATOM 713 C C . VAL A 1 86 ? 2.832 -6.335 -11.464 1.00 96.50 86 VAL A C 1
ATOM 715 O O . VAL A 1 86 ? 2.418 -7.166 -12.277 1.00 96.50 86 VAL A O 1
ATOM 718 N N . LEU A 1 87 ? 2.092 -5.340 -10.987 1.00 96.00 87 LEU A N 1
ATOM 719 C CA . LEU A 1 87 ? 0.712 -5.078 -11.377 1.00 96.00 87 LEU A CA 1
ATOM 720 C C . LEU A 1 87 ? 0.615 -3.716 -12.054 1.00 96.00 87 LEU A C 1
ATOM 722 O O . LEU A 1 87 ? 1.229 -2.759 -11.595 1.00 96.00 87 LEU A O 1
ATOM 726 N N . ARG A 1 88 ? -0.202 -3.600 -13.095 1.00 95.31 88 ARG A N 1
ATOM 727 C CA . ARG A 1 88 ? -0.603 -2.309 -13.644 1.00 95.31 88 ARG A CA 1
ATOM 728 C C . ARG A 1 88 ? -1.772 -1.756 -12.839 1.00 95.31 88 ARG A C 1
ATOM 730 O O . ARG A 1 88 ? -2.764 -2.457 -12.611 1.00 95.31 88 ARG A O 1
ATOM 737 N N . GLY A 1 89 ? -1.632 -0.511 -12.395 1.00 93.62 89 GLY A N 1
ATOM 738 C CA . GLY A 1 89 ? -2.688 0.206 -11.695 1.00 93.62 89 GLY A CA 1
ATOM 739 C C . GLY A 1 89 ? -3.856 0.549 -12.614 1.00 93.62 89 GLY A C 1
ATOM 740 O O . GLY A 1 89 ? -3.686 0.795 -13.806 1.00 93.62 89 GLY A O 1
ATOM 741 N N . LYS A 1 90 ? -5.056 0.568 -12.040 1.00 92.56 90 LYS A N 1
ATOM 742 C CA . LYS A 1 90 ? -6.281 1.064 -12.669 1.00 92.56 90 LYS A CA 1
ATOM 743 C C . LYS A 1 90 ? -7.264 1.528 -11.592 1.00 92.56 90 LYS A C 1
ATOM 745 O O . LYS A 1 90 ? -7.092 1.142 -10.428 1.00 92.56 90 LYS A O 1
ATOM 750 N N . PRO A 1 91 ? -8.290 2.320 -11.943 1.00 93.56 91 PRO A N 1
ATOM 751 C CA . PRO A 1 91 ? -9.417 2.542 -11.051 1.00 93.56 91 PRO A CA 1
ATOM 752 C C . PRO A 1 91 ? -10.059 1.207 -10.668 1.00 93.56 91 PRO A C 1
ATOM 754 O O . PRO A 1 91 ? -10.277 0.373 -11.550 1.00 93.56 91 PRO A O 1
ATOM 757 N N . ASN A 1 92 ? -10.291 0.963 -9.375 1.00 93.50 92 ASN A N 1
ATOM 758 C CA . ASN A 1 92 ? -10.477 -0.422 -8.928 1.00 93.50 92 ASN A CA 1
ATOM 759 C C . ASN A 1 92 ? -11.558 -0.729 -7.890 1.00 93.50 92 ASN A C 1
ATOM 761 O O . ASN A 1 92 ? -11.876 -1.905 -7.718 1.00 93.50 92 ASN A O 1
ATOM 765 N N . LEU A 1 93 ? -12.176 0.262 -7.250 1.00 94.75 93 LEU A N 1
ATOM 766 C CA . LEU A 1 93 ? -13.345 0.029 -6.395 1.00 94.75 93 LEU A CA 1
ATOM 767 C C . LEU A 1 93 ? -14.629 0.436 -7.128 1.00 94.75 93 LEU A C 1
ATOM 769 O O . LEU A 1 93 ? -15.239 1.458 -6.831 1.00 94.75 93 LEU A O 1
ATOM 773 N N . SER A 1 94 ? -15.029 -0.366 -8.119 1.00 93.56 94 SER A N 1
ATOM 774 C CA . SER A 1 94 ? -16.332 -0.214 -8.782 1.00 93.56 94 SER A CA 1
ATOM 775 C C . SER A 1 94 ? -17.488 -0.565 -7.837 1.00 93.56 94 SER A C 1
ATOM 777 O O . SER A 1 94 ? -17.274 -1.210 -6.811 1.00 93.56 94 SER A O 1
ATOM 779 N N . ASP A 1 95 ? -18.723 -0.220 -8.215 1.00 94.81 95 ASP A N 1
ATOM 780 C CA . ASP A 1 95 ? -19.948 -0.666 -7.524 1.00 94.81 95 ASP A CA 1
ATOM 781 C C . ASP A 1 95 ? -19.951 -2.156 -7.213 1.00 94.81 95 ASP A C 1
ATOM 783 O O . ASP A 1 95 ? -20.217 -2.589 -6.095 1.00 94.81 95 ASP A O 1
ATOM 787 N N . GLU A 1 96 ? -19.620 -2.949 -8.228 1.00 95.12 96 GLU A N 1
ATOM 788 C CA . GLU A 1 96 ? -19.600 -4.396 -8.120 1.00 95.12 96 GLU A CA 1
ATOM 789 C C . GLU A 1 96 ? -18.564 -4.856 -7.091 1.00 95.12 96 GLU A C 1
ATOM 791 O O . GLU A 1 96 ? -18.844 -5.729 -6.271 1.00 95.12 96 GLU A O 1
ATOM 796 N N . VAL A 1 97 ? -17.374 -4.250 -7.091 1.00 95.62 97 VAL A N 1
ATOM 797 C CA . VAL A 1 97 ? -16.319 -4.573 -6.125 1.00 95.62 97 VAL A CA 1
ATOM 798 C C . VAL A 1 97 ? -16.723 -4.139 -4.717 1.00 95.62 97 VAL A C 1
ATOM 800 O O . VAL A 1 97 ? -16.563 -4.920 -3.781 1.00 95.62 97 VAL A O 1
ATOM 803 N N . ILE A 1 98 ? -17.289 -2.940 -4.555 1.00 96.06 98 ILE A N 1
ATOM 804 C CA . ILE A 1 98 ? -17.787 -2.424 -3.270 1.00 96.06 98 ILE A CA 1
ATOM 805 C C . ILE A 1 98 ? -18.871 -3.353 -2.705 1.00 96.06 98 ILE A C 1
ATOM 807 O O . ILE A 1 98 ? -18.833 -3.696 -1.521 1.00 96.06 98 ILE A O 1
ATOM 811 N N . HIS A 1 99 ? -19.787 -3.828 -3.552 1.00 95.56 99 HIS A N 1
ATOM 812 C CA . HIS A 1 99 ? -20.817 -4.791 -3.176 1.00 95.56 99 HIS A CA 1
ATOM 813 C C . HIS A 1 99 ? -20.219 -6.158 -2.808 1.00 95.56 99 HIS A C 1
ATOM 815 O O . HIS A 1 99 ? -20.537 -6.709 -1.757 1.00 95.56 99 HIS A O 1
ATOM 821 N N . ARG A 1 100 ? -19.295 -6.699 -3.617 1.00 95.56 100 ARG A N 1
ATOM 822 C CA . ARG A 1 100 ? -18.595 -7.974 -3.339 1.00 95.56 100 ARG A CA 1
ATOM 823 C C . ARG A 1 100 ? -17.742 -7.934 -2.065 1.00 95.56 100 ARG A C 1
ATOM 825 O O . ARG A 1 100 ? -17.447 -8.990 -1.508 1.00 95.56 100 ARG A O 1
ATOM 832 N N . LEU A 1 101 ? -17.308 -6.748 -1.641 1.00 94.00 101 LEU A N 1
ATOM 833 C CA . LEU A 1 101 ? -16.588 -6.506 -0.388 1.00 94.00 101 LEU A CA 1
ATOM 834 C C . LEU A 1 101 ? -17.515 -6.211 0.800 1.00 94.00 101 LEU A C 1
ATOM 836 O O . LEU A 1 101 ? -17.013 -6.006 1.902 1.00 94.00 101 LEU A O 1
ATOM 840 N N . GLU A 1 102 ? -18.835 -6.188 0.586 1.00 96.31 102 GLU A N 1
ATOM 841 C CA . GLU A 1 102 ? -19.847 -5.885 1.607 1.00 96.31 102 GLU A CA 1
ATOM 842 C C . GLU A 1 102 ? -19.658 -4.488 2.234 1.00 96.31 102 GLU A C 1
ATOM 844 O O . GLU A 1 102 ? -19.937 -4.254 3.411 1.00 96.31 102 GLU A O 1
ATOM 849 N N . PHE A 1 103 ? -19.155 -3.530 1.448 1.00 95.94 103 PHE A N 1
ATOM 850 C CA . PHE A 1 103 ? -18.911 -2.158 1.905 1.00 95.94 103 PHE A CA 1
ATOM 851 C C . PHE A 1 103 ? -20.072 -1.203 1.621 1.00 95.94 103 PHE A C 1
ATOM 853 O O . PHE A 1 103 ? -20.138 -0.158 2.267 1.00 95.94 103 PHE A O 1
ATOM 860 N N . GLN A 1 104 ? -20.992 -1.569 0.723 1.00 95.94 104 GLN A N 1
ATOM 861 C CA . GLN A 1 104 ? -22.056 -0.697 0.213 1.00 95.94 104 GLN A CA 1
ATOM 862 C C . GLN A 1 104 ? -22.897 -0.050 1.327 1.00 95.94 104 GLN A C 1
ATOM 864 O O . GLN A 1 104 ? -22.859 1.166 1.492 1.00 95.94 104 GLN A O 1
ATOM 869 N N . GLU A 1 105 ? -23.571 -0.849 2.162 1.00 96.50 105 GLU A N 1
ATOM 870 C CA . GLU A 1 105 ? -24.460 -0.330 3.218 1.00 96.50 105 GLU A CA 1
ATOM 871 C C . GLU A 1 105 ? -23.729 0.591 4.206 1.00 96.50 105 GLU A C 1
ATOM 873 O O . GLU A 1 105 ? -24.268 1.577 4.717 1.00 96.50 105 GLU A O 1
ATOM 878 N N . ARG A 1 106 ? -22.468 0.260 4.514 1.00 96.56 106 ARG A N 1
ATOM 879 C CA . ARG A 1 106 ? -21.653 1.065 5.423 1.00 96.56 106 ARG A CA 1
ATOM 880 C C . ARG A 1 106 ? -21.230 2.377 4.769 1.00 96.56 106 ARG A C 1
ATOM 882 O O . ARG A 1 106 ? -21.168 3.377 5.480 1.00 96.56 106 ARG A O 1
ATOM 889 N N . ALA A 1 107 ? -20.905 2.357 3.481 1.00 95.94 107 ALA A N 1
ATOM 890 C CA . ALA A 1 107 ? -20.519 3.536 2.723 1.00 95.94 107 ALA A CA 1
ATOM 891 C C . ALA A 1 107 ? -21.682 4.527 2.630 1.00 95.94 107 ALA A C 1
ATOM 893 O O . ALA A 1 107 ? -21.505 5.672 3.028 1.00 95.94 107 ALA A O 1
ATOM 894 N N . GLU A 1 108 ? -22.873 4.052 2.254 1.00 96.50 108 GLU A N 1
ATOM 895 C CA . GLU A 1 108 ? -24.111 4.843 2.180 1.00 96.50 108 GLU A CA 1
ATOM 896 C C . GLU A 1 108 ? -24.446 5.501 3.521 1.00 96.50 108 GLU A C 1
ATOM 898 O O . GLU A 1 108 ? -24.644 6.710 3.616 1.00 96.50 108 GLU A O 1
ATOM 903 N N . ARG A 1 109 ? -24.432 4.722 4.612 1.00 97.94 109 ARG A N 1
ATOM 904 C CA . ARG A 1 109 ? -24.724 5.246 5.955 1.00 97.94 109 ARG A CA 1
ATOM 905 C C . ARG A 1 109 ? -23.749 6.343 6.393 1.00 97.94 109 ARG A C 1
ATOM 907 O O . ARG A 1 109 ? -24.098 7.163 7.240 1.00 97.94 109 ARG A O 1
ATOM 914 N N . LEU A 1 110 ? -22.515 6.308 5.894 1.00 96.81 110 LEU A N 1
ATOM 915 C CA . LEU A 1 110 ? -21.468 7.268 6.237 1.00 96.81 110 LEU A CA 1
ATOM 916 C C . LEU A 1 110 ? -21.312 8.385 5.195 1.00 96.81 110 LEU A C 1
ATOM 918 O O . LEU A 1 110 ? -20.555 9.314 5.465 1.00 96.81 110 LEU A O 1
ATOM 922 N N . GLY A 1 111 ? -22.010 8.307 4.056 1.00 96.56 111 GLY A N 1
ATOM 923 C CA . GLY A 1 111 ? -21.849 9.214 2.919 1.00 96.56 111 GLY A CA 1
ATOM 924 C C . GLY A 1 111 ? -20.441 9.174 2.323 1.00 96.56 111 GLY A C 1
ATOM 925 O O . GLY A 1 111 ? -19.871 10.229 2.079 1.00 96.56 111 GLY A O 1
ATOM 926 N N . LEU A 1 112 ? -19.857 7.976 2.188 1.00 95.31 112 LEU A N 1
ATOM 927 C CA . LEU A 1 112 ? -18.476 7.757 1.725 1.00 95.31 112 LEU A CA 1
ATOM 928 C C . LEU A 1 112 ? -18.394 7.003 0.386 1.00 95.31 112 LEU A C 1
ATOM 930 O O . LEU A 1 112 ? -17.350 6.427 0.059 1.00 95.31 112 LEU A O 1
ATOM 934 N N . GLU A 1 113 ? -19.493 6.900 -0.367 1.00 95.00 113 GLU A N 1
ATOM 935 C CA . GLU A 1 113 ? -19.494 6.118 -1.608 1.00 95.00 113 GLU A CA 1
ATOM 936 C C . GLU A 1 113 ? -18.540 6.694 -2.658 1.00 95.00 113 GLU A C 1
ATOM 938 O O . GLU A 1 113 ? -17.832 5.935 -3.323 1.00 95.00 113 GLU A O 1
ATOM 943 N N . GLU A 1 114 ? -18.496 8.020 -2.808 1.00 94.12 114 GLU A N 1
ATOM 944 C CA . GLU A 1 114 ? -17.603 8.665 -3.773 1.00 94.12 114 GLU A CA 1
ATOM 945 C C . GLU A 1 114 ? -16.134 8.491 -3.384 1.00 94.12 114 GLU A C 1
ATOM 947 O O . GLU A 1 114 ? -15.308 8.156 -4.234 1.00 94.12 114 GLU A O 1
ATOM 952 N N . GLU A 1 115 ? -15.788 8.651 -2.108 1.00 92.44 115 GLU A N 1
ATOM 953 C CA . GLU A 1 115 ? -14.429 8.442 -1.617 1.00 92.44 115 GLU A CA 1
ATOM 954 C C . GLU A 1 115 ? -13.975 7.001 -1.847 1.00 92.44 115 GLU A C 1
ATOM 956 O O . GLU A 1 115 ? -12.856 6.782 -2.313 1.00 92.44 115 GLU A O 1
ATOM 961 N N . LEU A 1 116 ? -14.838 6.012 -1.585 1.00 93.31 116 LEU A N 1
ATOM 962 C CA . LEU A 1 116 ? -14.506 4.614 -1.851 1.00 93.31 116 LEU A CA 1
ATOM 963 C C . LEU A 1 116 ? -14.258 4.359 -3.338 1.00 93.31 116 LEU A C 1
ATOM 965 O O . LEU A 1 116 ? -13.268 3.715 -3.667 1.00 93.31 116 LEU A O 1
ATOM 969 N N . ARG A 1 117 ? -15.080 4.896 -4.245 1.00 94.44 117 ARG A N 1
ATOM 970 C CA . ARG A 1 117 ? -14.871 4.724 -5.698 1.00 94.44 117 ARG A CA 1
ATOM 971 C C . ARG A 1 117 ? -13.565 5.330 -6.192 1.00 94.44 117 ARG A C 1
ATOM 973 O O . ARG A 1 117 ? -12.989 4.845 -7.163 1.00 94.44 117 ARG A O 1
ATOM 980 N N . ASN A 1 118 ? -13.105 6.387 -5.529 1.00 92.56 118 ASN A N 1
ATOM 981 C CA . ASN A 1 118 ? -11.946 7.164 -5.950 1.00 92.56 118 ASN A CA 1
ATOM 982 C C . ASN A 1 118 ? -10.657 6.818 -5.189 1.00 92.56 118 ASN A C 1
ATOM 984 O O . ASN A 1 118 ? -9.583 7.274 -5.583 1.00 92.56 118 ASN A O 1
ATOM 988 N N . VAL A 1 119 ? -10.718 5.994 -4.133 1.00 92.25 119 VAL A N 1
ATOM 989 C CA . VAL A 1 119 ? -9.536 5.680 -3.312 1.00 92.25 119 VAL A CA 1
ATOM 990 C C . VAL A 1 119 ? -8.463 4.916 -4.089 1.00 92.25 119 VAL A C 1
ATOM 992 O O . VAL A 1 119 ? -7.288 5.085 -3.788 1.00 92.25 119 VAL A O 1
ATOM 995 N N . ASN A 1 120 ? -8.841 4.116 -5.094 1.00 93.69 120 ASN A N 1
ATOM 996 C CA . ASN A 1 120 ? -7.947 3.533 -6.102 1.00 93.69 120 ASN A CA 1
ATOM 997 C C . ASN A 1 120 ? -6.632 2.978 -5.531 1.00 93.69 120 ASN A C 1
ATOM 999 O O . ASN A 1 120 ? -5.597 3.650 -5.498 1.00 93.69 120 ASN A O 1
ATOM 1003 N N . THR A 1 121 ? -6.673 1.742 -5.024 1.00 94.50 121 THR A N 1
ATOM 1004 C CA . THR A 1 121 ? -5.593 1.227 -4.172 1.00 94.50 121 THR A CA 1
ATOM 1005 C C . THR A 1 121 ? -5.122 -0.186 -4.502 1.00 94.50 121 THR A C 1
ATOM 1007 O O . THR A 1 121 ? -5.926 -1.070 -4.784 1.00 94.50 121 THR A O 1
ATOM 1010 N N . LEU A 1 122 ? -3.808 -0.420 -4.443 1.00 95.44 122 LEU A N 1
ATOM 1011 C CA . LEU A 1 122 ? -3.198 -1.750 -4.570 1.00 95.44 122 LEU A CA 1
ATOM 1012 C C . LEU A 1 122 ? -2.375 -2.093 -3.324 1.00 95.44 122 LEU A C 1
ATOM 1014 O O . LEU A 1 122 ? -1.780 -1.201 -2.718 1.00 95.44 122 LEU A O 1
ATOM 1018 N N . PRO A 1 123 ? -2.291 -3.374 -2.929 1.00 94.94 123 PRO A N 1
ATOM 1019 C CA . PRO A 1 123 ? -1.399 -3.775 -1.851 1.00 94.94 123 PRO A CA 1
ATOM 1020 C C . PRO A 1 123 ? 0.058 -3.515 -2.248 1.00 94.94 123 PRO A C 1
ATOM 1022 O O . PRO A 1 123 ? 0.446 -3.776 -3.380 1.00 94.94 123 PRO A O 1
ATOM 1025 N N . HIS A 1 124 ? 0.880 -3.062 -1.301 1.00 94.31 124 HIS A N 1
ATOM 1026 C CA . HIS A 1 124 ? 2.330 -2.955 -1.525 1.00 94.31 124 HIS A CA 1
ATOM 1027 C C . HIS A 1 124 ? 3.095 -4.252 -1.220 1.00 94.31 124 HIS A C 1
ATOM 1029 O O . HIS A 1 124 ? 4.226 -4.445 -1.661 1.00 94.31 124 HIS A O 1
ATOM 1035 N N . GLY A 1 125 ? 2.480 -5.158 -0.456 1.00 93.88 125 GLY A N 1
ATOM 1036 C CA . GLY A 1 125 ? 3.117 -6.391 -0.020 1.00 93.88 125 GLY A CA 1
ATOM 1037 C C . GLY A 1 125 ? 2.150 -7.371 0.630 1.00 93.88 125 GLY A C 1
ATOM 1038 O O . GLY A 1 125 ? 0.935 -7.175 0.635 1.00 93.88 125 GLY A O 1
ATOM 1039 N N . GLY A 1 126 ? 2.700 -8.450 1.189 1.00 90.12 126 GLY A N 1
ATOM 1040 C CA . GLY A 1 126 ? 1.909 -9.577 1.696 1.00 90.12 126 GLY A CA 1
ATOM 1041 C C . GLY A 1 126 ? 1.153 -9.285 2.994 1.00 90.12 126 GLY A C 1
ATOM 1042 O O . GLY A 1 126 ? 0.185 -9.970 3.310 1.00 90.12 126 GLY A O 1
ATOM 1043 N N . GLY A 1 127 ? 1.580 -8.278 3.757 1.00 88.69 127 GLY A N 1
ATOM 1044 C CA . GLY A 1 127 ? 1.011 -7.958 5.064 1.00 88.69 127 GLY A CA 1
ATOM 1045 C C . GLY A 1 127 ? 1.196 -9.068 6.105 1.00 88.69 127 GLY A C 1
ATOM 1046 O O . GLY A 1 127 ? 1.436 -10.241 5.801 1.00 88.69 127 GLY A O 1
ATOM 1047 N N . TYR A 1 128 ? 1.068 -8.692 7.374 1.00 87.88 128 TYR A N 1
ATOM 1048 C CA . TYR A 1 128 ? 1.209 -9.637 8.472 1.00 87.88 128 TYR A CA 1
ATOM 1049 C C . TYR A 1 128 ? -0.077 -10.442 8.700 1.00 87.88 128 TYR A C 1
ATOM 1051 O O . TYR A 1 128 ? -1.208 -9.952 8.577 1.00 87.88 128 TYR A O 1
ATOM 1059 N N . LYS A 1 129 ? 0.117 -11.707 9.057 1.00 86.75 129 LYS A N 1
ATOM 1060 C CA . LYS A 1 129 ? -0.887 -12.616 9.596 1.00 86.75 129 LYS A CA 1
ATOM 1061 C C . LYS A 1 129 ? -0.452 -12.978 11.010 1.00 86.75 129 LYS A C 1
ATOM 1063 O O . LYS A 1 129 ? 0.410 -13.834 11.210 1.00 86.75 129 LYS A O 1
ATOM 1068 N N . ILE A 1 130 ? -1.044 -12.293 11.980 1.00 83.75 130 ILE A N 1
ATOM 1069 C CA . ILE A 1 130 ? -0.813 -12.563 13.396 1.00 83.75 130 ILE A CA 1
ATOM 1070 C C . ILE A 1 130 ? -1.717 -13.732 13.790 1.00 83.75 130 ILE A C 1
ATOM 1072 O O . ILE A 1 130 ? -2.940 -13.651 13.670 1.00 83.75 130 ILE A O 1
ATOM 1076 N N . GLN A 1 131 ? -1.117 -14.834 14.231 1.00 74.69 131 GLN A N 1
ATOM 1077 C CA . GLN A 1 131 ? -1.847 -15.990 14.742 1.00 74.69 131 GLN A CA 1
ATOM 1078 C C . GLN A 1 131 ? -1.811 -15.957 16.265 1.00 74.69 131 GLN A C 1
ATOM 1080 O O . GLN A 1 131 ? -0.951 -16.566 16.892 1.00 74.69 131 GLN A O 1
ATOM 1085 N N . LEU A 1 132 ? -2.749 -15.221 16.861 1.00 76.94 132 LEU A N 1
ATOM 1086 C CA . LEU A 1 132 ? -2.952 -15.271 18.305 1.00 76.94 132 LEU A CA 1
ATOM 1087 C C . LEU A 1 132 ? -3.938 -16.397 18.640 1.00 76.94 132 LEU A C 1
ATOM 1089 O O . LEU A 1 132 ? -5.079 -16.366 18.148 1.00 76.94 132 LEU A O 1
ATOM 1093 N N . PRO A 1 133 ? -3.537 -17.363 19.487 1.00 75.00 133 PRO A N 1
ATOM 1094 C CA . PRO A 1 133 ? -4.447 -18.372 20.010 1.00 75.00 133 PRO A CA 1
ATOM 1095 C C . PRO A 1 133 ? -5.354 -17.804 21.109 1.00 75.00 133 PRO A C 1
ATOM 1097 O O . PRO A 1 133 ? -6.201 -18.525 21.609 1.00 75.00 133 PRO A O 1
ATOM 1100 N N . TYR A 1 134 ? -5.205 -16.530 21.479 1.00 81.31 134 TYR A N 1
ATOM 1101 C CA . TYR A 1 134 ? -5.954 -15.860 22.540 1.00 81.31 134 TYR A CA 1
ATOM 1102 C C . TYR A 1 134 ? -7.096 -15.007 21.973 1.00 81.31 134 TYR A C 1
ATOM 1104 O O . TYR A 1 134 ? -6.995 -14.479 20.862 1.00 81.31 134 TYR A O 1
ATOM 1112 N N . GLN A 1 135 ? -8.183 -14.878 22.732 1.00 82.81 135 GLN A N 1
ATOM 1113 C CA . GLN A 1 135 ? -9.351 -14.059 22.376 1.00 82.81 135 GLN A CA 1
ATOM 1114 C C . GLN A 1 135 ? -9.495 -12.808 23.239 1.00 82.81 135 GLN A C 1
ATOM 1116 O O . GLN A 1 135 ? -10.158 -11.857 22.831 1.00 82.81 135 GLN A O 1
ATOM 1121 N N . LYS A 1 136 ? -8.903 -12.812 24.434 1.00 83.31 136 LYS A N 1
ATOM 1122 C CA . LYS A 1 136 ? -8.973 -11.703 25.382 1.00 83.31 136 LYS A CA 1
ATOM 1123 C C . LYS A 1 136 ? -7.659 -10.942 25.374 1.00 83.31 136 LYS A C 1
ATOM 1125 O O . LYS A 1 136 ? -6.594 -11.553 25.318 1.00 83.31 136 LYS A O 1
ATOM 1130 N N . ILE A 1 137 ? -7.762 -9.620 25.433 1.00 87.62 137 ILE A N 1
ATOM 1131 C CA . ILE A 1 137 ? -6.635 -8.700 25.556 1.00 87.62 137 ILE A CA 1
ATOM 1132 C C . ILE A 1 137 ? -6.966 -7.750 26.701 1.00 87.62 137 ILE A C 1
ATOM 1134 O O . ILE A 1 137 ? -7.882 -6.940 26.574 1.00 87.62 137 ILE A O 1
ATOM 1138 N N . ASP A 1 138 ? -6.213 -7.846 27.788 1.00 88.75 138 ASP A N 1
ATOM 1139 C CA . ASP A 1 138 ? -6.282 -6.923 28.916 1.00 88.75 138 ASP A CA 1
ATOM 1140 C C . ASP A 1 138 ? -5.090 -5.966 28.855 1.00 88.75 138 ASP A C 1
ATOM 1142 O O . ASP A 1 138 ? -3.964 -6.383 28.580 1.00 88.75 138 ASP A O 1
ATOM 1146 N N . ILE A 1 139 ? -5.328 -4.675 29.092 1.00 90.12 139 ILE A N 1
ATOM 1147 C CA . ILE A 1 139 ? -4.284 -3.644 29.069 1.00 90.12 139 ILE A CA 1
ATOM 1148 C C . ILE A 1 139 ? -4.063 -3.148 30.493 1.00 90.12 139 ILE A C 1
ATOM 1150 O O . ILE A 1 139 ? -4.954 -2.543 31.087 1.00 90.12 139 ILE A O 1
ATOM 1154 N N . THR A 1 140 ? -2.856 -3.353 31.010 1.00 90.50 140 THR A N 1
ATOM 1155 C CA . THR A 1 140 ? -2.419 -2.809 32.297 1.00 90.50 140 THR A CA 1
ATOM 1156 C C . THR A 1 140 ? -1.435 -1.677 32.044 1.00 90.50 140 THR A C 1
ATOM 1158 O O . THR A 1 140 ? -0.321 -1.908 31.573 1.00 90.50 140 THR A O 1
ATOM 1161 N N . THR A 1 141 ? -1.825 -0.443 32.360 1.00 90.38 141 THR A N 1
ATOM 1162 C CA . THR A 1 141 ? -0.917 0.709 32.304 1.00 90.38 141 THR A CA 1
ATOM 1163 C C . THR A 1 141 ? 0.008 0.689 33.520 1.00 90.38 141 THR A C 1
ATOM 1165 O O . THR A 1 141 ? -0.454 0.728 34.659 1.00 90.38 141 THR A O 1
ATOM 1168 N N . THR A 1 142 ? 1.316 0.622 33.284 1.00 88.12 142 THR A N 1
ATOM 1169 C CA . THR A 1 142 ? 2.365 0.660 34.310 1.00 88.12 142 THR A CA 1
ATOM 1170 C C . THR A 1 142 ? 3.214 1.922 34.149 1.00 88.12 142 THR A C 1
ATOM 1172 O O . THR A 1 142 ? 3.089 2.665 33.175 1.00 88.12 142 THR A O 1
ATOM 1175 N N . SER A 1 143 ? 4.115 2.176 35.101 1.00 91.62 143 SER A N 1
ATOM 1176 C CA . SER A 1 143 ? 5.056 3.303 35.036 1.00 91.62 143 SER A CA 1
ATOM 1177 C C . SER A 1 143 ? 6.056 3.222 33.876 1.00 91.62 143 SER A C 1
ATOM 1179 O O . SER A 1 143 ? 6.653 4.236 33.528 1.00 91.62 143 SER A O 1
ATOM 1181 N N . PHE A 1 144 ? 6.244 2.044 33.275 1.00 85.88 144 PHE A N 1
ATOM 1182 C CA . PHE A 1 144 ? 7.173 1.813 32.163 1.00 85.88 144 PHE A CA 1
ATOM 1183 C C . PHE A 1 144 ? 6.464 1.535 30.828 1.00 85.88 144 PHE A C 1
ATOM 1185 O O . PHE A 1 144 ? 7.123 1.214 29.842 1.00 85.88 144 PHE A O 1
ATOM 1192 N N . GLY A 1 145 ? 5.135 1.663 30.777 1.00 85.50 145 GLY A N 1
ATOM 1193 C CA . GLY A 1 145 ? 4.344 1.513 29.558 1.00 85.50 145 GLY A CA 1
ATOM 1194 C C . GLY A 1 145 ? 3.107 0.639 29.740 1.00 85.50 145 GLY A C 1
ATOM 1195 O O . GLY A 1 145 ? 2.716 0.288 30.848 1.00 85.50 145 GLY A O 1
ATOM 1196 N N . ASN A 1 146 ? 2.462 0.290 28.632 1.00 88.00 146 ASN A N 1
ATOM 1197 C CA . ASN A 1 146 ? 1.326 -0.626 28.659 1.00 88.00 146 ASN A CA 1
ATOM 1198 C C . ASN A 1 146 ? 1.819 -2.077 28.579 1.00 88.00 146 ASN A C 1
ATOM 1200 O O . ASN A 1 146 ? 2.606 -2.421 27.700 1.00 88.00 146 ASN A O 1
ATOM 1204 N N . VAL A 1 147 ? 1.319 -2.928 29.473 1.00 88.25 147 VAL A N 1
ATOM 1205 C CA . VAL A 1 147 ? 1.456 -4.387 29.397 1.00 88.25 147 VAL A CA 1
ATOM 1206 C C . VAL A 1 147 ? 0.151 -4.946 28.838 1.00 88.25 147 VAL A C 1
ATOM 1208 O O . VAL A 1 147 ? -0.916 -4.702 29.399 1.00 88.25 147 VAL A O 1
ATOM 1211 N N . PHE A 1 148 ? 0.230 -5.693 27.740 1.00 88.25 148 PHE A N 1
ATOM 1212 C CA . PHE A 1 148 ? -0.907 -6.362 27.116 1.00 88.25 148 PHE A CA 1
ATOM 1213 C C . PHE A 1 148 ? -0.902 -7.834 27.523 1.00 88.25 148 PHE A C 1
ATOM 1215 O O . PHE A 1 148 ? -0.017 -8.588 27.117 1.00 88.25 148 PHE A O 1
ATOM 1222 N N . THR A 1 149 ? -1.890 -8.247 28.309 1.00 88.44 149 THR A N 1
ATOM 1223 C CA . THR A 1 149 ? -2.078 -9.637 28.729 1.00 88.44 149 THR A CA 1
ATOM 1224 C C . THR A 1 149 ? -3.089 -10.303 27.807 1.00 88.44 149 THR A C 1
ATOM 1226 O O . THR A 1 149 ? -4.267 -9.956 27.788 1.00 88.44 149 THR A O 1
ATOM 1229 N N . LEU A 1 150 ? -2.626 -11.269 27.026 1.00 86.44 150 LEU A N 1
ATOM 1230 C CA . LEU A 1 150 ? -3.424 -12.031 26.079 1.00 86.44 150 LEU A CA 1
ATOM 1231 C C . LEU A 1 150 ? -3.853 -13.339 26.738 1.00 86.44 150 LEU A C 1
ATOM 1233 O O . LEU A 1 150 ? -3.005 -14.117 27.163 1.00 86.44 150 LEU A O 1
ATOM 1237 N N . SER A 1 151 ? -5.153 -13.591 26.844 1.00 85.12 151 SER A N 1
ATOM 1238 C CA . SER A 1 151 ? -5.686 -14.758 27.553 1.00 85.12 151 SER A CA 1
ATOM 1239 C C . SER A 1 151 ? -6.922 -15.344 26.863 1.00 85.12 151 SER A C 1
ATOM 1241 O O . SER A 1 151 ? -7.387 -14.848 25.834 1.00 85.12 151 SER A O 1
ATOM 1243 N N . GLY A 1 152 ? -7.448 -16.445 27.406 1.00 78.00 152 GLY A N 1
ATOM 1244 C CA . GLY A 1 152 ? -8.626 -17.125 26.864 1.00 78.00 152 GLY A CA 1
ATOM 1245 C C . GLY A 1 152 ? -8.337 -17.775 25.515 1.00 78.00 152 GLY A C 1
ATOM 1246 O O . GLY A 1 152 ? -8.593 -17.178 24.467 1.00 78.00 152 GLY A O 1
ATOM 1247 N N . LEU A 1 153 ? -7.791 -18.993 25.552 1.00 73.81 153 LEU A N 1
ATOM 1248 C CA . LEU A 1 153 ? -7.489 -19.765 24.350 1.00 73.81 153 LEU A CA 1
ATOM 1249 C C . LEU A 1 153 ? -8.732 -19.925 23.460 1.00 73.81 153 LEU A C 1
ATOM 1251 O O . LEU A 1 153 ? -9.858 -20.087 23.937 1.00 73.81 153 LEU A O 1
ATOM 1255 N N . LYS A 1 154 ? -8.525 -19.870 22.147 1.00 67.38 154 LYS A N 1
ATOM 1256 C CA . LYS A 1 154 ? -9.533 -20.217 21.148 1.00 67.38 154 LYS A CA 1
ATOM 1257 C C . LYS A 1 154 ? -9.883 -21.700 21.298 1.00 67.38 154 LYS A C 1
ATOM 1259 O O . LYS A 1 154 ? -8.961 -22.515 21.295 1.00 67.38 154 LYS A O 1
ATOM 1264 N N . PRO A 1 155 ? -11.175 -22.058 21.439 1.00 61.75 155 PRO A N 1
ATOM 1265 C CA . PRO A 1 155 ? -11.603 -23.446 21.351 1.00 61.75 155 PRO A CA 1
ATOM 1266 C C . PRO A 1 155 ? -11.106 -24.045 20.037 1.00 61.75 155 PRO A C 1
ATOM 1268 O O . PRO A 1 155 ? -11.187 -23.380 19.001 1.00 61.75 155 PRO A O 1
ATOM 1271 N N . ALA A 1 156 ? -10.604 -25.280 20.081 1.00 60.44 156 ALA A N 1
ATOM 1272 C CA . ALA A 1 156 ? -10.284 -26.016 18.865 1.00 60.44 156 ALA A CA 1
ATOM 1273 C C . ALA A 1 156 ? -11.559 -26.132 18.016 1.00 60.44 156 ALA A C 1
ATOM 1275 O O . ALA A 1 156 ? -12.604 -26.572 18.496 1.00 60.44 156 ALA A O 1
ATOM 1276 N N . SER A 1 157 ? -11.476 -25.681 16.772 1.00 53.19 157 SER A N 1
ATOM 1277 C CA . SER A 1 157 ? -12.603 -25.616 15.840 1.00 53.19 157 SER A CA 1
ATOM 1278 C C . SER A 1 157 ? -12.736 -26.883 14.994 1.00 53.19 157 SER A C 1
ATOM 1280 O O . SER A 1 157 ? -13.786 -27.126 14.403 1.00 53.19 157 SER A O 1
ATOM 1282 N N . THR A 1 158 ? -11.693 -27.719 14.955 1.00 51.50 158 THR A N 1
ATOM 1283 C CA . THR A 1 158 ? -11.658 -28.960 14.172 1.00 51.50 158 THR A CA 1
ATOM 1284 C C . THR A 1 158 ? -10.962 -30.096 14.926 1.00 51.50 158 THR A C 1
ATOM 1286 O O . THR A 1 158 ? -10.053 -29.876 15.723 1.00 51.50 158 THR A O 1
ATOM 1289 N N . M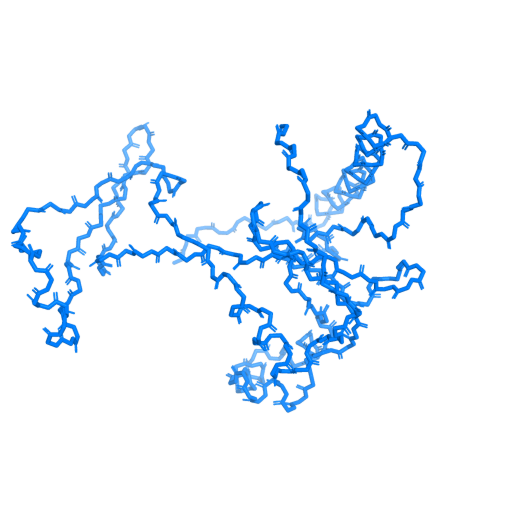ET A 1 159 ? -11.362 -31.345 14.654 1.00 51.78 159 MET A N 1
ATOM 1290 C CA . MET A 1 159 ? -10.753 -32.541 15.266 1.00 51.78 159 MET A CA 1
ATOM 1291 C C . MET A 1 159 ? -9.265 -32.712 14.909 1.00 51.78 159 MET A C 1
ATOM 1293 O O . MET A 1 159 ? -8.520 -33.305 15.684 1.00 51.78 159 MET A O 1
ATOM 1297 N N . SER A 1 160 ? -8.811 -32.152 13.781 1.00 51.88 160 SER A N 1
ATOM 1298 C CA . SER A 1 160 ? -7.399 -32.151 13.376 1.00 51.88 160 SER A CA 1
ATOM 1299 C C . SER A 1 160 ? -6.511 -31.274 14.265 1.00 51.88 160 SER A C 1
ATOM 1301 O O . SER A 1 160 ? -5.344 -31.599 14.469 1.00 51.88 160 SER A O 1
ATOM 1303 N N . GLU A 1 161 ? -7.058 -30.199 14.848 1.00 50.53 161 GLU A N 1
ATOM 1304 C CA . GLU A 1 161 ? -6.343 -29.342 15.812 1.00 50.53 161 GLU A CA 1
ATOM 1305 C C . GLU A 1 161 ? -6.107 -30.050 17.157 1.00 50.53 161 GLU A C 1
ATOM 1307 O O . GLU A 1 161 ? -5.236 -29.647 17.924 1.00 50.53 161 GLU A O 1
ATOM 1312 N N . ILE A 1 162 ? -6.862 -31.121 17.427 1.00 52.00 162 ILE A N 1
ATOM 1313 C CA . ILE A 1 162 ? -6.767 -31.940 18.643 1.00 52.00 162 ILE A CA 1
ATOM 1314 C C . ILE A 1 162 ? -5.758 -33.089 18.455 1.00 52.00 162 ILE A C 1
ATOM 1316 O O . ILE A 1 162 ? -5.111 -33.500 19.416 1.00 52.00 162 ILE A O 1
ATOM 1320 N N . SER A 1 163 ? -5.585 -33.595 17.227 1.00 45.78 163 SER A N 1
ATOM 1321 C CA . SER A 1 163 ? -4.711 -34.743 16.934 1.00 45.78 163 SER A CA 1
ATOM 1322 C C . SER A 1 163 ? -3.222 -34.407 16.809 1.00 45.78 163 SER A C 1
ATOM 1324 O O . SER A 1 163 ? -2.387 -35.284 17.021 1.00 45.78 163 SER A O 1
ATOM 1326 N N . GLU A 1 164 ? -2.855 -33.158 16.506 1.00 46.81 164 GLU A N 1
ATOM 1327 C CA . GLU A 1 164 ? -1.449 -32.729 16.456 1.00 46.81 164 GLU A CA 1
ATOM 1328 C C . GLU A 1 164 ? -0.884 -32.442 17.852 1.00 46.81 164 GLU A C 1
ATOM 1330 O O . GLU A 1 164 ? -0.421 -31.336 18.093 1.00 46.81 164 GLU A O 1
ATOM 1335 N N . GLY A 1 165 ? -0.933 -33.404 18.781 1.00 43.69 165 GLY A N 1
ATOM 1336 C CA . GLY A 1 165 ? -0.010 -33.525 19.925 1.00 43.69 165 GLY A CA 1
ATOM 1337 C C . GLY A 1 165 ? 0.284 -32.288 20.793 1.00 43.69 165 GLY A C 1
ATOM 1338 O O . GLY A 1 165 ? 1.191 -32.335 21.622 1.00 43.69 165 GLY A O 1
ATOM 1339 N N . LYS A 1 166 ? -0.455 -31.185 20.657 1.00 43.66 166 LYS A N 1
ATOM 1340 C CA . LYS A 1 166 ? -0.421 -30.034 21.541 1.00 43.66 166 LYS A CA 1
ATOM 1341 C C . LYS A 1 166 ? -1.256 -30.456 22.722 1.00 43.66 166 LYS A C 1
ATOM 1343 O O . LYS A 1 166 ? -2.439 -30.146 22.800 1.00 43.66 166 LYS A O 1
ATOM 1348 N N . ALA A 1 167 ? -0.625 -31.204 23.623 1.00 37.81 167 ALA A N 1
ATOM 1349 C CA . ALA A 1 167 ? -0.993 -31.182 25.022 1.00 37.81 167 ALA A CA 1
ATOM 1350 C C . ALA A 1 167 ? -1.223 -29.708 25.372 1.00 37.81 167 ALA A C 1
ATOM 1352 O O . ALA A 1 167 ? -0.282 -28.915 25.422 1.00 37.81 167 ALA A O 1
ATOM 1353 N N . ILE A 1 168 ? -2.497 -29.324 25.442 1.00 44.41 168 ILE A N 1
ATOM 1354 C CA . ILE A 1 168 ? -2.924 -27.976 25.771 1.00 44.41 168 ILE A CA 1
ATOM 1355 C C . ILE A 1 168 ? -2.467 -27.812 27.206 1.00 44.41 168 ILE A C 1
ATOM 1357 O O . ILE A 1 168 ? -3.107 -28.311 28.128 1.00 44.41 168 ILE A O 1
ATOM 1361 N N . SER A 1 169 ? -1.308 -27.191 27.402 1.00 41.97 169 SER A N 1
ATOM 1362 C CA . SER A 1 169 ? -0.956 -26.756 28.732 1.00 41.97 169 SER A CA 1
ATOM 1363 C C . SER A 1 169 ? -2.040 -25.768 29.144 1.00 41.97 169 SER A C 1
ATOM 1365 O O . SER A 1 169 ? -2.221 -24.741 28.492 1.00 41.97 169 SER A O 1
ATOM 1367 N N . GLU A 1 170 ? -2.703 -26.051 30.260 1.00 46.41 170 GLU A N 1
ATOM 1368 C CA . GLU A 1 170 ? -3.489 -25.120 31.084 1.00 46.41 170 GLU A CA 1
ATOM 1369 C C . GLU A 1 170 ? -2.715 -23.837 31.483 1.00 46.41 170 GLU A C 1
ATOM 1371 O O . GLU A 1 170 ? -3.221 -22.995 32.221 1.00 46.41 170 GLU A O 1
ATOM 1376 N N . PHE A 1 171 ? -1.485 -23.660 30.993 1.00 46.81 171 PHE A N 1
ATOM 1377 C CA . PHE A 1 171 ? -0.585 -22.571 31.311 1.00 46.81 171 PHE A CA 1
ATOM 1378 C C . PHE A 1 171 ? -0.572 -21.480 30.244 1.00 46.81 171 PHE A C 1
ATOM 1380 O O . PHE A 1 171 ? -0.140 -21.684 29.112 1.00 46.81 171 PHE A O 1
ATOM 1387 N N . GLY A 1 172 ? -0.903 -20.277 30.711 1.00 61.81 172 GLY A N 1
ATOM 1388 C CA . GLY A 1 172 ? -0.157 -19.078 30.358 1.00 61.81 172 GLY A CA 1
ATOM 1389 C C . GLY A 1 172 ? -0.885 -18.150 29.408 1.00 61.81 172 GLY A C 1
ATOM 1390 O O . GLY A 1 172 ? -0.813 -18.304 28.196 1.00 61.81 172 GLY A O 1
ATOM 1391 N N . GLY A 1 173 ? -1.515 -17.110 29.954 1.00 70.88 173 GLY A N 1
ATOM 1392 C CA . GLY A 1 173 ? -1.695 -15.899 29.163 1.00 70.88 173 GLY A CA 1
ATOM 1393 C C . GLY A 1 173 ? -0.332 -15.375 28.688 1.00 70.88 173 GLY A C 1
ATOM 1394 O O . GLY A 1 173 ? 0.683 -15.566 29.355 1.00 70.88 173 GLY A O 1
ATOM 1395 N N . MET A 1 174 ? -0.294 -14.728 27.529 1.00 82.56 174 MET A N 1
ATOM 1396 C CA . MET A 1 174 ? 0.915 -14.108 26.994 1.00 82.56 174 MET A CA 1
ATOM 1397 C C . MET A 1 174 ? 0.928 -12.631 27.375 1.00 82.56 174 MET A C 1
ATOM 1399 O O . MET A 1 174 ? 0.065 -11.881 26.932 1.00 82.56 174 MET A O 1
ATOM 1403 N N . ALA A 1 175 ? 1.898 -12.205 28.181 1.00 85.12 175 ALA A N 1
ATOM 1404 C CA . ALA A 1 175 ? 2.127 -10.791 28.450 1.00 85.12 175 ALA A CA 1
ATOM 1405 C C . ALA A 1 175 ? 3.150 -10.241 27.451 1.00 85.12 175 ALA A C 1
ATOM 1407 O O . ALA A 1 175 ? 4.262 -10.759 27.357 1.00 85.12 175 ALA A O 1
ATOM 1408 N N . ILE A 1 176 ? 2.785 -9.190 26.722 1.00 86.81 176 ILE A N 1
ATOM 1409 C CA . ILE A 1 176 ? 3.703 -8.441 25.861 1.00 86.81 176 ILE A CA 1
ATOM 1410 C C . ILE A 1 176 ? 3.735 -6.980 26.296 1.00 86.81 176 ILE A C 1
ATOM 1412 O O . ILE A 1 176 ? 2.714 -6.401 26.655 1.00 86.81 176 ILE A O 1
ATOM 1416 N N . THR A 1 177 ? 4.909 -6.370 26.249 1.00 86.81 177 THR A N 1
ATOM 1417 C CA . THR A 1 177 ? 5.092 -4.920 26.432 1.00 86.81 177 THR A CA 1
ATOM 1418 C C . THR A 1 177 ? 5.298 -4.204 25.102 1.00 86.81 177 THR A C 1
ATOM 1420 O O . THR A 1 177 ? 5.061 -3.005 24.999 1.00 86.81 177 THR A O 1
ATOM 1423 N N . ASP A 1 178 ? 5.693 -4.956 24.072 1.00 83.38 178 ASP A N 1
ATOM 1424 C CA . ASP A 1 178 ? 5.924 -4.472 22.720 1.00 83.38 178 ASP A CA 1
ATOM 1425 C C . ASP A 1 178 ? 5.136 -5.327 21.711 1.00 83.38 178 ASP A C 1
ATOM 1427 O O . ASP A 1 178 ? 5.466 -6.501 21.511 1.00 83.38 178 ASP A O 1
ATOM 1431 N N . PRO A 1 179 ? 4.113 -4.768 21.042 1.00 78.75 179 PRO A N 1
ATOM 1432 C CA . PRO A 1 179 ? 3.388 -5.455 19.977 1.00 78.75 179 PRO A CA 1
ATOM 1433 C C . PRO A 1 179 ? 4.270 -5.948 18.819 1.00 78.75 179 PRO A C 1
ATOM 1435 O O . PRO A 1 179 ? 3.881 -6.898 18.141 1.00 78.75 179 PRO A O 1
ATOM 1438 N N . HIS A 1 180 ? 5.454 -5.365 18.593 1.00 78.38 180 HIS A N 1
ATOM 1439 C CA . HIS A 1 180 ? 6.395 -5.843 17.572 1.00 78.38 180 HIS A CA 1
ATOM 1440 C C . HIS A 1 180 ? 7.013 -7.207 17.905 1.00 78.38 180 HIS A C 1
ATOM 1442 O O . HIS A 1 180 ? 7.489 -7.892 17.000 1.00 78.38 180 HIS A O 1
ATOM 1448 N N . SER A 1 181 ? 6.968 -7.628 19.172 1.00 79.19 181 SER A N 1
ATOM 1449 C CA . SER A 1 181 ? 7.427 -8.954 19.604 1.00 79.19 181 SER A CA 1
ATOM 1450 C C . SER A 1 181 ? 6.440 -10.082 19.276 1.00 79.19 181 SER A C 1
ATOM 1452 O O . SER A 1 181 ? 6.763 -11.256 19.460 1.00 79.19 181 SER A O 1
ATOM 1454 N N . LEU A 1 182 ? 5.237 -9.752 18.787 1.00 83.25 182 LEU A N 1
ATOM 1455 C CA . LEU A 1 182 ? 4.229 -10.753 18.466 1.00 83.25 182 LEU A CA 1
ATOM 1456 C C . LEU A 1 182 ? 4.698 -11.685 17.343 1.00 83.25 182 LEU A C 1
ATOM 1458 O O . LEU A 1 182 ? 5.131 -11.206 16.292 1.00 83.25 182 LEU A O 1
ATOM 1462 N N . PRO A 1 183 ? 4.534 -13.012 17.496 1.00 80.06 183 PRO A N 1
ATOM 1463 C CA . PRO A 1 183 ? 4.806 -13.933 16.409 1.00 80.06 183 PRO A CA 1
ATOM 1464 C C . PRO A 1 183 ? 3.825 -13.675 15.262 1.00 80.06 183 PRO A C 1
ATOM 1466 O O . PRO A 1 183 ? 2.602 -13.644 15.441 1.00 80.06 183 PRO A O 1
ATOM 1469 N N . TYR A 1 184 ? 4.365 -13.511 14.059 1.00 85.06 184 TYR A N 1
ATOM 1470 C CA . TYR A 1 184 ? 3.582 -13.309 12.851 1.00 85.06 184 TYR A CA 1
ATOM 1471 C C . TYR A 1 184 ? 4.102 -14.167 11.701 1.00 85.06 184 TYR A C 1
ATOM 1473 O O . TYR A 1 184 ? 5.259 -14.576 11.647 1.00 85.06 184 TYR A O 1
ATOM 1481 N N . THR A 1 185 ? 3.215 -14.402 10.744 1.00 85.69 185 THR A N 1
ATOM 1482 C CA . THR A 1 185 ? 3.546 -14.911 9.411 1.00 85.69 185 THR A CA 1
ATOM 1483 C C . THR A 1 185 ? 3.145 -13.865 8.369 1.00 85.69 185 THR A C 1
ATOM 1485 O O . THR A 1 185 ? 2.638 -12.798 8.720 1.00 85.69 185 THR A O 1
ATOM 1488 N N . TYR A 1 186 ? 3.367 -14.140 7.087 1.00 86.00 186 TYR A N 1
ATOM 1489 C CA . TYR A 1 186 ? 2.882 -13.295 5.992 1.00 86.00 186 TYR A CA 1
ATOM 1490 C C . TYR A 1 186 ? 1.646 -13.928 5.355 1.00 86.00 186 TYR A C 1
ATOM 1492 O O . TYR A 1 186 ? 1.527 -15.153 5.332 1.00 86.00 186 TYR A O 1
ATOM 1500 N N . ARG A 1 187 ? 0.730 -13.118 4.808 1.00 90.06 187 ARG A N 1
ATOM 1501 C CA . ARG A 1 187 ? -0.444 -13.660 4.088 1.00 90.06 187 ARG A CA 1
ATOM 1502 C C . ARG A 1 187 ? -0.070 -14.292 2.738 1.00 90.06 187 ARG A C 1
ATOM 1504 O O . ARG A 1 187 ? -0.852 -15.075 2.209 1.00 90.06 187 ARG A O 1
ATOM 1511 N N . GLY A 1 188 ? 1.126 -14.000 2.219 1.00 89.44 188 GLY A N 1
ATOM 1512 C CA . GLY A 1 188 ? 1.694 -14.646 1.033 1.00 89.44 188 GLY A CA 1
ATOM 1513 C C . GLY A 1 188 ? 0.908 -14.368 -0.251 1.00 89.44 188 GLY A C 1
ATOM 1514 O O . GLY A 1 188 ? 0.291 -13.312 -0.396 1.00 89.44 188 GLY A O 1
ATOM 1515 N N . GLU A 1 189 ? 0.928 -15.325 -1.183 1.00 92.12 189 GLU A N 1
ATOM 1516 C CA . GLU A 1 189 ? 0.304 -15.192 -2.513 1.00 92.12 189 GLU A CA 1
ATOM 1517 C C . GLU A 1 189 ? -1.227 -15.032 -2.465 1.00 92.12 189 GLU A C 1
ATOM 1519 O O . GLU A 1 189 ? -1.815 -14.559 -3.435 1.00 92.12 189 GLU A O 1
ATOM 1524 N N . ALA A 1 190 ? -1.879 -15.322 -1.331 1.00 92.94 190 ALA A N 1
ATOM 1525 C CA . ALA A 1 190 ? -3.316 -15.094 -1.159 1.00 92.94 190 ALA A CA 1
ATOM 1526 C C . ALA A 1 190 ? -3.715 -13.623 -1.380 1.00 92.94 190 ALA A C 1
ATOM 1528 O O . ALA A 1 190 ? -4.826 -13.348 -1.830 1.00 92.94 190 ALA A O 1
ATOM 1529 N N . VAL A 1 191 ? -2.809 -12.677 -1.095 1.00 93.94 191 VAL A N 1
ATOM 1530 C CA . VAL A 1 191 ? -3.031 -11.251 -1.381 1.00 93.94 191 VAL A CA 1
ATOM 1531 C C . VAL A 1 191 ? -3.134 -11.015 -2.884 1.00 93.94 191 VAL A C 1
ATOM 1533 O O . VAL A 1 191 ? -4.079 -10.376 -3.328 1.00 93.94 191 VAL A O 1
ATOM 1536 N N . ILE A 1 192 ? -2.213 -11.587 -3.664 1.00 96.19 192 ILE A N 1
ATOM 1537 C CA . ILE A 1 192 ? -2.209 -11.466 -5.126 1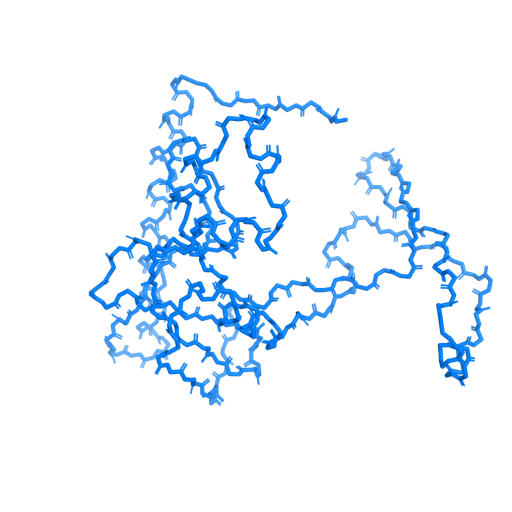.00 96.19 192 ILE A CA 1
ATOM 1538 C C . ILE A 1 192 ? -3.446 -12.131 -5.725 1.00 96.19 192 ILE A C 1
ATOM 1540 O O . ILE A 1 192 ? -4.107 -11.522 -6.561 1.00 96.19 192 ILE A O 1
ATOM 1544 N N . GLY A 1 193 ? -3.788 -13.338 -5.260 1.00 95.44 193 GLY A N 1
ATOM 1545 C CA . GLY A 1 193 ? -5.004 -14.033 -5.685 1.00 95.44 193 GLY A CA 1
ATOM 1546 C C . GLY A 1 193 ? -6.237 -13.154 -5.490 1.00 95.44 193 GLY A C 1
ATOM 1547 O O . GLY A 1 193 ? -6.942 -12.860 -6.447 1.00 95.44 193 GLY A O 1
ATOM 1548 N N . LYS A 1 194 ? -6.418 -12.596 -4.286 1.00 95.38 194 LYS A N 1
ATOM 1549 C CA . LYS A 1 194 ? -7.557 -11.717 -3.996 1.00 95.38 194 LYS A CA 1
ATOM 1550 C C . LYS A 1 194 ? -7.559 -10.438 -4.840 1.00 95.38 194 LYS A C 1
ATOM 1552 O O . LYS A 1 194 ? -8.627 -9.988 -5.248 1.00 95.38 194 LYS A O 1
ATOM 1557 N N . THR A 1 195 ? -6.389 -9.853 -5.098 1.00 95.69 195 THR A N 1
ATOM 1558 C CA . THR A 1 195 ? -6.237 -8.682 -5.973 1.00 95.69 195 THR A CA 1
ATOM 1559 C C . THR A 1 195 ? -6.711 -8.974 -7.395 1.00 95.69 195 THR A C 1
ATOM 1561 O O . THR A 1 195 ? -7.421 -8.152 -7.970 1.00 95.69 195 THR A O 1
ATOM 1564 N N . ILE A 1 196 ? -6.373 -10.144 -7.940 1.00 95.81 196 ILE A N 1
ATOM 1565 C CA . ILE A 1 196 ? -6.799 -10.575 -9.277 1.00 95.81 196 ILE A CA 1
ATOM 1566 C C . ILE A 1 196 ? -8.293 -10.924 -9.284 1.00 95.81 196 ILE A C 1
ATOM 1568 O O . ILE A 1 196 ? -9.019 -10.450 -10.152 1.00 95.81 196 ILE A O 1
ATOM 1572 N N . ASP A 1 197 ? -8.778 -11.669 -8.287 1.00 96.19 197 ASP A N 1
ATOM 1573 C CA . ASP A 1 197 ? -10.182 -12.101 -8.177 1.00 96.19 197 ASP A CA 1
ATOM 1574 C C . ASP A 1 197 ? -11.174 -10.929 -8.100 1.00 96.19 197 ASP A C 1
ATOM 1576 O O . ASP A 1 197 ? -12.333 -11.029 -8.520 1.00 96.19 197 ASP A O 1
ATOM 1580 N N . LEU A 1 198 ? -10.740 -9.823 -7.495 1.00 95.62 198 LEU A N 1
ATOM 1581 C CA . LEU A 1 198 ? -11.497 -8.575 -7.394 1.00 95.62 198 LEU A CA 1
ATOM 1582 C C . LEU A 1 198 ? -11.234 -7.629 -8.574 1.00 95.62 198 LEU A C 1
ATOM 1584 O O . LEU A 1 198 ? -11.849 -6.572 -8.645 1.00 95.62 198 LEU A O 1
ATOM 1588 N N . GLY A 1 199 ? -10.326 -7.985 -9.486 1.00 95.12 199 GLY A N 1
ATOM 1589 C CA . GLY A 1 199 ? -9.973 -7.163 -10.636 1.00 95.12 199 GLY A CA 1
ATOM 1590 C C . GLY A 1 199 ? -9.326 -5.834 -10.251 1.00 95.12 199 GLY A C 1
ATOM 1591 O O . GLY A 1 199 ? -9.545 -4.847 -10.945 1.00 95.12 199 GLY A O 1
ATOM 1592 N N . LEU A 1 200 ? -8.544 -5.780 -9.164 1.00 95.12 200 LEU A N 1
ATOM 1593 C CA . LEU A 1 200 ? -8.036 -4.507 -8.635 1.00 95.12 200 LEU A CA 1
ATOM 1594 C C . LEU A 1 200 ? -6.840 -3.924 -9.403 1.00 95.12 200 LEU A C 1
ATOM 1596 O O . LEU A 1 200 ? -6.484 -2.761 -9.219 1.00 95.12 200 LEU A O 1
ATOM 1600 N N . GLY A 1 201 ? -6.200 -4.738 -10.236 1.00 94.62 201 GLY A N 1
ATOM 1601 C CA . GLY A 1 201 ? -5.049 -4.387 -11.058 1.00 94.62 201 GLY A CA 1
ATOM 1602 C C . GLY A 1 201 ? -4.738 -5.520 -12.026 1.00 94.62 201 GLY A C 1
ATOM 1603 O O . GLY A 1 201 ? -5.197 -6.647 -11.823 1.00 94.62 201 GLY A O 1
ATOM 1604 N N . ASP A 1 202 ? -3.976 -5.222 -13.073 1.00 95.31 202 ASP A N 1
ATOM 1605 C CA . ASP A 1 202 ? -3.687 -6.195 -14.129 1.00 95.31 202 ASP A CA 1
ATOM 1606 C C . ASP A 1 202 ? -2.282 -6.785 -13.941 1.00 95.31 202 ASP A C 1
ATOM 1608 O O . ASP A 1 202 ? -1.315 -6.026 -13.856 1.00 95.31 202 ASP A O 1
ATOM 1612 N N . PRO A 1 203 ? -2.115 -8.116 -13.854 1.00 96.31 203 PRO A N 1
ATOM 1613 C CA . PRO A 1 203 ? -0.792 -8.725 -13.751 1.00 96.31 203 PRO A CA 1
ATOM 1614 C C . PRO A 1 203 ? 0.062 -8.449 -14.991 1.00 96.31 203 PRO A C 1
ATOM 1616 O O . PRO A 1 203 ? -0.360 -8.731 -16.109 1.00 96.31 203 PRO A O 1
ATOM 1619 N N . VAL A 1 204 ? 1.281 -7.945 -14.785 1.00 96.88 204 VAL A N 1
ATOM 1620 C CA . VAL A 1 204 ? 2.235 -7.635 -15.864 1.00 96.88 204 VAL A CA 1
ATOM 1621 C C . VAL A 1 204 ? 3.426 -8.584 -15.838 1.00 96.88 204 VAL A C 1
ATOM 1623 O O . VAL A 1 204 ? 3.817 -9.116 -16.873 1.00 96.88 204 VAL A O 1
ATOM 1626 N N . ALA A 1 205 ? 4.003 -8.826 -14.659 1.00 96.81 205 ALA A N 1
ATOM 1627 C CA . ALA A 1 205 ? 5.170 -9.691 -14.520 1.00 96.81 205 ALA A CA 1
ATOM 1628 C C . ALA A 1 205 ? 5.239 -10.372 -13.147 1.00 96.81 205 ALA A C 1
ATOM 1630 O O . ALA A 1 205 ? 4.640 -9.924 -12.167 1.00 96.81 205 ALA A O 1
ATOM 1631 N N . LYS A 1 206 ? 6.017 -11.456 -13.073 1.00 97.06 206 LYS A N 1
ATOM 1632 C CA . LYS A 1 206 ? 6.390 -12.145 -11.832 1.00 97.06 206 LYS A CA 1
ATOM 1633 C C . LYS A 1 206 ? 7.908 -12.298 -11.810 1.00 97.06 206 LYS A C 1
ATOM 1635 O O . LYS A 1 206 ? 8.467 -13.051 -12.602 1.00 97.06 206 LYS A O 1
ATOM 1640 N N . LEU A 1 207 ? 8.569 -11.567 -10.921 1.00 95.50 207 LEU A N 1
ATOM 1641 C CA . LEU A 1 207 ? 10.023 -11.532 -10.802 1.00 95.50 207 LEU A CA 1
ATOM 1642 C C . LEU A 1 207 ? 10.470 -12.499 -9.708 1.00 95.50 207 LEU A C 1
ATOM 1644 O O . LEU A 1 207 ? 9.970 -12.457 -8.582 1.00 95.50 207 LEU A O 1
ATOM 1648 N N . ARG A 1 208 ? 11.426 -13.371 -10.025 1.00 94.81 208 ARG A N 1
ATOM 1649 C CA . ARG A 1 208 ? 12.037 -14.272 -9.044 1.00 94.81 208 ARG A CA 1
ATOM 1650 C C . ARG A 1 208 ? 13.235 -13.573 -8.390 1.00 94.81 208 ARG A C 1
ATOM 1652 O O . ARG A 1 208 ? 14.140 -13.174 -9.123 1.00 94.81 208 ARG A O 1
ATOM 1659 N N . PRO A 1 209 ? 13.294 -13.459 -7.052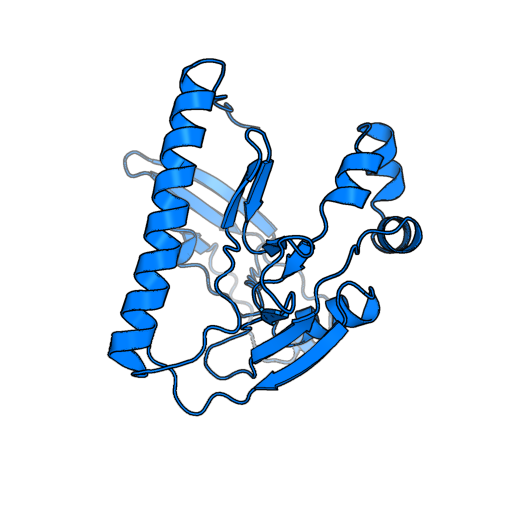 1.00 91.81 209 PRO A N 1
ATOM 1660 C CA . PRO A 1 209 ? 14.464 -12.894 -6.393 1.00 91.81 209 PRO A CA 1
ATOM 1661 C C . PRO A 1 209 ? 15.686 -13.799 -6.608 1.00 91.81 209 PRO A C 1
ATOM 1663 O O . PRO A 1 209 ? 15.619 -15.012 -6.397 1.00 91.81 209 PRO A O 1
ATOM 1666 N N . VAL A 1 210 ? 16.800 -13.199 -7.035 1.00 91.88 210 VAL A N 1
ATOM 1667 C CA . VAL A 1 210 ? 18.118 -13.859 -7.136 1.00 91.88 210 VAL A CA 1
ATOM 1668 C C . VAL A 1 210 ? 18.977 -13.531 -5.915 1.00 91.88 210 VAL A C 1
ATOM 1670 O O . VAL A 1 210 ? 19.686 -14.392 -5.403 1.00 91.88 210 VAL A O 1
ATOM 1673 N N . LEU A 1 211 ? 18.873 -12.296 -5.421 1.00 89.75 211 LEU A N 1
ATOM 1674 C CA . LEU A 1 211 ? 19.580 -11.783 -4.255 1.00 89.75 211 LEU A CA 1
ATOM 1675 C C . LEU A 1 211 ? 18.628 -10.895 -3.445 1.00 89.75 211 LEU A C 1
ATOM 1677 O O . LEU A 1 211 ? 17.870 -10.119 -4.021 1.00 89.75 211 LEU A O 1
ATOM 1681 N N . THR A 1 212 ? 18.688 -10.992 -2.116 1.00 89.19 212 THR A N 1
ATOM 1682 C CA . THR A 1 212 ? 18.062 -10.024 -1.204 1.00 89.19 212 THR A CA 1
ATOM 1683 C C . THR A 1 212 ? 19.147 -9.361 -0.375 1.00 89.19 212 THR A C 1
ATOM 1685 O O . THR A 1 212 ? 19.908 -10.047 0.305 1.00 89.19 212 THR A O 1
ATOM 1688 N N . VAL A 1 213 ? 19.165 -8.031 -0.375 1.00 87.50 213 VAL A N 1
ATOM 1689 C CA . VAL A 1 213 ? 19.998 -7.230 0.523 1.00 87.50 213 VAL A CA 1
ATOM 1690 C C . VAL A 1 213 ? 19.083 -6.555 1.539 1.00 87.50 213 VAL A C 1
ATOM 1692 O O . VAL A 1 213 ? 18.138 -5.864 1.164 1.00 87.50 213 VAL A O 1
ATOM 1695 N N . LYS A 1 214 ? 19.344 -6.775 2.830 1.00 84.31 214 LYS A N 1
ATOM 1696 C CA . LYS A 1 214 ? 18.656 -6.092 3.930 1.00 84.31 214 LYS A CA 1
ATOM 1697 C C . LYS A 1 214 ? 19.632 -5.102 4.558 1.00 84.31 214 LYS A C 1
ATOM 1699 O O . LYS A 1 214 ? 20.719 -5.512 4.956 1.00 84.31 214 LYS A O 1
ATOM 1704 N N . ILE A 1 215 ? 19.236 -3.833 4.607 1.00 74.12 215 ILE A N 1
ATOM 1705 C CA . ILE A 1 215 ? 20.039 -2.688 5.064 1.00 74.12 215 ILE A CA 1
ATOM 1706 C C . ILE A 1 215 ? 19.355 -2.063 6.272 1.00 74.12 215 ILE A C 1
ATOM 1708 O O . ILE A 1 215 ? 18.104 -1.973 6.239 1.00 74.12 215 ILE A O 1
#

Radius of gyration: 21.43 Å; chains: 1; bounding box: 50×61×52 Å